Protein AF-A0A0D6LE27-F1 (afdb_monomer_lite)

Foldseek 3Di:
DLVVLVLLLVVLVVVVVVPLPDKAKEKFKPLLLVLLCVLLVQDPVLSVVLLVLLLCVVPDPLVVSLCCCCPPVVRDNVSSVSSCCLQCVCVVPVPDDQLRSLVVSCVPVSSVVDPSNVVQSVVVVVSVVSNVVSVNDRYDYGSSPRPDVVNADTMKMKMWRQPNPPDPPPPVVVVVVVVVSVVCVVPVVDDDPPVVVVVPVVVVVPDDDDDDDDDDDDDDDDIPMDMDHHDDDDDDDD

Radius of gyration: 19.6 Å; chains: 1; bounding box: 53×38×52 Å

Secondary structure (DSSP, 8-state):
-HHHHHHHHHHHHHHHHTT----EEEEEEHHHHHHHHHHTT--TTTHHHHHHHHGGGGTS-HHHHHHHHHHTT---HHHHHHHHHHHTHHHH-TT--HHHHHHHHHT-HHHHT-HHHHHHHHHHHHHHHHHHHTT---EEE-TT----TTT-SSEEEEEE-TTTTS----THHHHHHHHHHHHHHHHTTS--GGGTGGGTTTTTTT------------------EEEEE---------

Organism: NCBI:txid53326

Structure (mmCIF, N/CA/C/O backbone):
data_AF-A0A0D6LE27-F1
#
_entry.id   AF-A0A0D6LE27-F1
#
loop_
_atom_site.group_PDB
_atom_site.id
_atom_site.type_symbol
_atom_site.label_atom_id
_atom_site.label_alt_id
_atom_site.label_comp_id
_atom_site.label_asym_id
_atom_site.label_entity_id
_atom_site.label_seq_id
_atom_site.pdbx_PDB_ins_code
_atom_site.Cartn_x
_atom_site.Cartn_y
_atom_site.Cartn_z
_atom_site.occupancy
_atom_site.B_iso_or_equiv
_atom_site.auth_seq_id
_atom_site.auth_comp_id
_atom_site.auth_asym_id
_atom_site.auth_atom_id
_atom_site.pdbx_PDB_model_num
ATOM 1 N N . MET A 1 1 ? -2.818 -4.292 -14.965 1.00 84.44 1 MET A N 1
ATOM 2 C CA . MET A 1 1 ? -1.499 -4.490 -14.341 1.00 84.44 1 MET A CA 1
ATOM 3 C C . MET A 1 1 ? -0.349 -4.441 -15.343 1.00 84.44 1 MET A C 1
ATOM 5 O O . MET A 1 1 ? 0.732 -4.069 -14.921 1.00 84.44 1 MET A O 1
ATOM 9 N N . ILE A 1 2 ? -0.527 -4.777 -16.637 1.00 86.56 2 ILE A N 1
ATOM 10 C CA . ILE A 1 2 ? 0.552 -4.602 -17.638 1.00 86.56 2 ILE A CA 1
ATOM 11 C C . ILE A 1 2 ? 0.940 -3.117 -17.809 1.00 86.56 2 ILE A C 1
ATOM 13 O O . ILE A 1 2 ? 2.122 -2.825 -17.650 1.00 86.56 2 ILE A O 1
ATOM 17 N N . PRO A 1 3 ? 0.004 -2.164 -18.028 1.00 89.50 3 PRO A N 1
ATOM 18 C CA . PRO A 1 3 ? 0.371 -0.746 -18.151 1.00 89.50 3 PRO A CA 1
ATOM 19 C C . PRO A 1 3 ? 1.058 -0.194 -16.897 1.00 89.50 3 PRO A C 1
ATOM 21 O O . PRO A 1 3 ? 1.979 0.613 -16.979 1.00 89.50 3 PRO A O 1
ATOM 24 N N . GLU A 1 4 ? 0.631 -0.645 -15.717 1.00 87.88 4 GLU A N 1
ATOM 25 C CA . GLU A 1 4 ? 1.246 -0.278 -14.443 1.00 87.88 4 GLU A CA 1
ATOM 26 C C . GLU A 1 4 ? 2.678 -0.827 -14.333 1.00 87.88 4 GLU A C 1
ATOM 28 O O . GLU A 1 4 ? 3.577 -0.111 -13.895 1.00 87.88 4 GLU A O 1
ATOM 33 N N . ALA A 1 5 ? 2.915 -2.062 -14.785 1.00 91.12 5 ALA A N 1
ATOM 34 C CA . ALA A 1 5 ? 4.249 -2.654 -14.831 1.00 91.12 5 ALA A CA 1
ATOM 35 C C . ALA A 1 5 ? 5.173 -1.917 -15.816 1.00 91.12 5 ALA A C 1
ATOM 37 O O . ALA A 1 5 ? 6.339 -1.693 -15.497 1.00 91.12 5 ALA A O 1
ATOM 38 N N . GLU A 1 6 ? 4.660 -1.486 -16.972 1.00 89.75 6 GLU A N 1
ATOM 39 C CA . GLU A 1 6 ? 5.401 -0.647 -17.926 1.00 89.75 6 GLU A CA 1
ATOM 40 C C . GLU A 1 6 ? 5.755 0.718 -17.325 1.00 89.75 6 GLU A C 1
ATOM 42 O O . GLU A 1 6 ? 6.887 1.177 -17.457 1.00 89.75 6 GLU A O 1
ATOM 47 N N . CYS A 1 7 ? 4.828 1.352 -16.598 1.00 90.38 7 CYS A N 1
ATOM 48 C CA . CYS A 1 7 ? 5.111 2.608 -15.899 1.00 90.38 7 CYS A CA 1
ATOM 49 C C . CYS A 1 7 ? 6.238 2.436 -14.872 1.00 90.38 7 CYS A C 1
ATOM 51 O O . CYS A 1 7 ? 7.148 3.261 -14.815 1.00 90.38 7 CYS A O 1
ATOM 53 N N . LEU A 1 8 ? 6.204 1.356 -14.087 1.00 91.50 8 LEU A N 1
ATOM 54 C CA . LEU A 1 8 ? 7.261 1.041 -13.124 1.00 91.50 8 LEU A CA 1
ATOM 55 C C . LEU A 1 8 ? 8.592 0.747 -13.815 1.00 91.50 8 LEU A C 1
ATOM 57 O O . LEU A 1 8 ? 9.631 1.167 -13.317 1.00 91.50 8 LEU A O 1
ATOM 61 N N . LYS A 1 9 ? 8.565 0.090 -14.978 1.00 92.50 9 LYS A N 1
ATOM 62 C CA . LYS A 1 9 ? 9.758 -0.143 -15.794 1.00 92.50 9 LYS A CA 1
ATOM 63 C C . LYS A 1 9 ? 10.378 1.164 -16.284 1.00 92.50 9 LYS A C 1
ATOM 65 O O . LYS A 1 9 ? 11.588 1.326 -16.185 1.00 92.50 9 LYS A O 1
ATOM 70 N N . ILE A 1 10 ? 9.563 2.110 -16.748 1.00 91.56 10 ILE A N 1
ATOM 71 C CA . ILE A 1 10 ? 10.038 3.441 -17.153 1.00 91.56 10 ILE A CA 1
ATOM 72 C C . ILE A 1 10 ? 10.671 4.168 -15.962 1.00 91.56 10 ILE A C 1
ATOM 74 O O . ILE A 1 10 ? 11.752 4.732 -16.098 1.00 91.56 10 ILE A O 1
ATOM 78 N N . VAL A 1 11 ? 10.022 4.147 -14.792 1.00 90.12 11 VAL A N 1
ATOM 79 C CA . VAL A 1 11 ? 10.561 4.777 -13.575 1.00 90.12 11 VAL A CA 1
ATOM 80 C C . VAL A 1 11 ? 11.901 4.153 -13.184 1.00 90.12 11 VAL A C 1
ATOM 82 O O . VAL A 1 11 ? 12.856 4.886 -12.947 1.00 90.12 11 VAL A O 1
ATOM 85 N N . ASP A 1 12 ? 11.985 2.824 -13.167 1.00 90.69 12 ASP A N 1
ATOM 86 C CA . ASP A 1 12 ? 13.211 2.076 -12.873 1.00 90.69 12 ASP A CA 1
ATOM 87 C C . ASP A 1 12 ? 14.344 2.461 -13.835 1.00 90.69 12 ASP A C 1
ATOM 89 O O . ASP A 1 12 ? 15.414 2.866 -13.394 1.00 90.69 12 ASP A O 1
ATOM 93 N N . GLU A 1 13 ? 14.091 2.460 -15.146 1.00 90.25 13 GLU A N 1
ATOM 94 C CA . GLU A 1 13 ? 15.102 2.822 -16.144 1.00 90.25 13 GLU A CA 1
ATOM 95 C C . GLU A 1 13 ? 15.561 4.276 -16.049 1.00 90.25 13 GLU A C 1
ATOM 97 O O . GLU A 1 13 ? 16.749 4.557 -16.214 1.00 90.25 13 GLU A O 1
ATOM 102 N N . VAL A 1 14 ? 14.635 5.208 -15.811 1.00 89.94 14 VAL A N 1
ATOM 103 C CA . VAL A 1 14 ? 14.971 6.628 -15.683 1.00 89.94 14 VAL A CA 1
ATOM 104 C C . VAL A 1 14 ? 15.816 6.853 -14.435 1.00 89.94 14 VAL A C 1
ATOM 106 O O . VAL A 1 14 ? 16.880 7.458 -14.533 1.00 89.94 14 VAL A O 1
ATOM 109 N N . LEU A 1 15 ? 15.394 6.339 -13.278 1.00 87.19 15 LEU A N 1
ATOM 110 C CA . LEU A 1 15 ? 16.129 6.529 -12.026 1.00 87.19 15 LEU A CA 1
ATOM 111 C C . LEU A 1 15 ? 17.489 5.822 -12.047 1.00 87.19 15 LEU A C 1
ATOM 113 O O . LEU A 1 15 ? 18.466 6.398 -11.574 1.00 87.19 15 LEU A O 1
ATOM 117 N N . SER A 1 16 ? 17.593 4.642 -12.669 1.00 88.12 16 SER A N 1
ATOM 118 C CA . SER A 1 16 ? 18.882 3.969 -12.874 1.00 88.12 16 SER A CA 1
ATOM 119 C C . SER A 1 16 ? 19.840 4.772 -13.755 1.00 88.12 16 SER A C 1
ATOM 121 O O . SER A 1 16 ? 21.037 4.777 -13.488 1.00 88.12 16 SER A O 1
ATOM 123 N N . LYS A 1 17 ? 19.342 5.467 -14.787 1.00 88.75 17 LYS A N 1
ATOM 124 C CA . LYS A 1 17 ? 20.174 6.299 -15.678 1.00 88.75 17 LYS A CA 1
ATOM 125 C C . LYS A 1 17 ? 20.607 7.625 -15.060 1.00 88.75 17 LYS A C 1
ATOM 127 O O . LYS A 1 17 ? 21.563 8.217 -15.542 1.00 88.75 17 LYS A O 1
ATOM 132 N N . LEU A 1 18 ? 19.901 8.108 -14.040 1.00 84.44 18 LEU A N 1
ATOM 133 C CA . LEU A 1 18 ? 20.227 9.373 -13.378 1.00 84.44 18 LEU A CA 1
ATOM 134 C C . LEU A 1 18 ? 21.398 9.255 -12.386 1.00 84.44 18 LEU A C 1
ATOM 136 O O . LEU A 1 18 ? 21.802 10.273 -11.837 1.00 84.44 18 LEU A O 1
ATOM 140 N N . GLU A 1 19 ? 21.920 8.046 -12.137 1.00 78.06 19 GLU A N 1
ATOM 141 C CA . GLU A 1 19 ? 23.072 7.784 -11.251 1.00 78.06 19 GLU A CA 1
ATOM 142 C C . GLU A 1 19 ? 22.943 8.402 -9.839 1.00 78.06 19 GLU A C 1
ATOM 144 O O . GLU A 1 19 ? 23.925 8.670 -9.154 1.00 78.06 19 GLU A O 1
ATOM 149 N N . ILE A 1 20 ? 21.709 8.572 -9.352 1.00 78.56 20 ILE A N 1
ATOM 150 C CA . ILE A 1 20 ? 21.375 9.196 -8.054 1.00 78.56 20 ILE A CA 1
ATOM 151 C C . ILE A 1 20 ? 21.627 8.290 -6.830 1.00 78.56 20 ILE A C 1
ATOM 153 O O . ILE A 1 20 ? 21.189 8.596 -5.718 1.00 78.56 20 ILE A O 1
ATOM 157 N N . GLY A 1 21 ? 22.326 7.172 -7.028 1.00 83.06 21 GLY A N 1
ATOM 158 C CA . GLY A 1 21 ? 22.573 6.146 -6.017 1.00 83.06 21 GLY A CA 1
ATOM 159 C C . GLY A 1 21 ? 21.451 5.112 -5.905 1.00 83.06 21 GLY A C 1
ATOM 160 O O . GLY A 1 21 ? 20.713 4.853 -6.858 1.00 83.06 21 GLY A O 1
ATOM 161 N N . GLU A 1 22 ? 21.351 4.481 -4.734 1.00 87.00 22 GLU A N 1
ATOM 162 C CA . GLU A 1 22 ? 20.319 3.478 -4.476 1.00 87.00 22 GLU A CA 1
ATOM 163 C C . GLU A 1 22 ? 18.934 4.123 -4.390 1.00 87.00 22 GLU A C 1
ATOM 165 O O . GLU A 1 22 ? 18.729 5.146 -3.734 1.00 87.00 22 GLU A O 1
ATOM 170 N N . PHE A 1 23 ? 17.955 3.485 -5.024 1.00 90.19 23 PHE A N 1
ATOM 171 C CA . PHE A 1 23 ? 16.555 3.868 -4.942 1.00 90.19 23 PHE A CA 1
ATOM 172 C C . PHE A 1 23 ? 15.677 2.625 -4.842 1.00 90.19 23 PHE A C 1
ATOM 174 O O . PHE A 1 23 ? 16.066 1.518 -5.222 1.00 90.19 23 PHE A O 1
ATOM 181 N N . TYR A 1 24 ? 14.461 2.819 -4.351 1.00 92.00 24 TYR A N 1
ATOM 182 C CA . TYR A 1 24 ? 13.416 1.809 -4.411 1.00 92.00 24 TYR A CA 1
ATOM 183 C C . TYR A 1 24 ? 12.066 2.456 -4.688 1.00 92.00 24 TYR A C 1
ATOM 185 O O . TYR A 1 24 ? 11.847 3.634 -4.416 1.00 92.00 24 TYR A O 1
ATOM 193 N N . VAL A 1 25 ? 11.140 1.673 -5.227 1.00 92.12 25 VAL A N 1
ATOM 194 C CA . VAL A 1 25 ? 9.774 2.103 -5.510 1.00 92.12 25 VAL A CA 1
ATOM 195 C C . VAL A 1 25 ? 8.837 1.374 -4.559 1.00 92.12 25 VAL A C 1
ATOM 197 O O . VAL A 1 25 ? 8.609 0.170 -4.699 1.00 92.12 25 VAL A O 1
ATOM 200 N N . LYS A 1 26 ? 8.303 2.093 -3.568 1.00 93.25 26 LYS A N 1
ATOM 201 C CA . LYS A 1 26 ? 7.246 1.588 -2.690 1.00 93.25 26 LYS A CA 1
ATOM 202 C C . LYS A 1 26 ? 6.017 1.255 -3.533 1.00 93.25 26 LYS A C 1
ATOM 204 O O . LYS A 1 26 ? 5.679 2.003 -4.444 1.00 93.25 26 LYS A O 1
ATOM 209 N N . LEU A 1 27 ? 5.349 0.153 -3.220 1.00 93.62 27 LEU A N 1
ATOM 210 C CA . LEU A 1 27 ? 4.128 -0.315 -3.867 1.00 93.62 27 LEU A CA 1
ATOM 211 C C . LEU A 1 27 ? 3.059 -0.594 -2.824 1.00 93.62 27 LEU A C 1
ATOM 213 O O . LEU A 1 27 ? 3.336 -1.220 -1.805 1.00 93.62 27 LEU A O 1
ATOM 217 N N . ASN A 1 28 ? 1.824 -0.221 -3.128 1.00 94.19 28 ASN A N 1
ATOM 218 C CA . ASN A 1 28 ? 0.642 -0.614 -2.376 1.00 94.19 28 ASN A CA 1
ATOM 219 C C . ASN A 1 28 ? -0.587 -0.635 -3.296 1.00 94.19 28 ASN A C 1
ATOM 221 O O . ASN A 1 28 ? -0.504 -0.338 -4.490 1.00 94.19 28 ASN A O 1
ATOM 225 N N . HIS A 1 29 ? -1.748 -0.990 -2.755 1.00 92.81 29 HIS A N 1
ATOM 226 C CA . HIS A 1 29 ? -3.004 -0.995 -3.489 1.00 92.81 29 HIS A CA 1
ATOM 227 C C . HIS A 1 29 ? -4.127 -0.402 -2.643 1.00 92.81 29 HIS A C 1
ATOM 229 O O . HIS A 1 29 ? -4.283 -0.746 -1.471 1.00 92.81 29 HIS A O 1
ATOM 235 N N . ARG A 1 30 ? -4.980 0.431 -3.248 1.00 91.31 30 ARG A N 1
ATOM 236 C CA . ARG A 1 30 ? -6.104 1.056 -2.536 1.00 91.31 30 ARG A CA 1
ATOM 237 C C . ARG A 1 30 ? -7.015 0.045 -1.842 1.00 91.31 30 ARG A C 1
ATOM 239 O O . ARG A 1 30 ? -7.383 0.246 -0.694 1.00 91.31 30 ARG A O 1
ATOM 246 N N . TYR A 1 31 ? -7.363 -1.050 -2.514 1.00 92.06 31 TYR A N 1
ATOM 247 C CA . TYR A 1 31 ? -8.218 -2.075 -1.903 1.00 92.06 31 TYR A CA 1
ATOM 248 C C . TYR A 1 31 ? -7.581 -2.776 -0.696 1.00 92.06 31 TYR A C 1
ATOM 250 O O . TYR A 1 31 ? -8.309 -3.241 0.176 1.00 92.06 31 TYR A O 1
ATOM 258 N N . ILE A 1 32 ? -6.245 -2.834 -0.624 1.00 93.56 32 ILE A N 1
ATOM 259 C CA . ILE A 1 32 ? -5.545 -3.366 0.552 1.00 93.56 32 ILE A CA 1
ATOM 260 C C . ILE A 1 32 ? -5.744 -2.395 1.724 1.00 93.56 32 ILE A C 1
ATOM 262 O O . ILE A 1 32 ? -6.151 -2.826 2.798 1.00 93.56 32 ILE A O 1
ATOM 266 N N . LEU A 1 33 ? -5.566 -1.085 1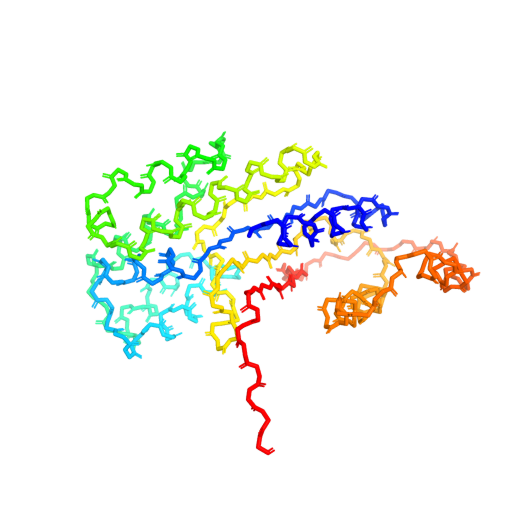.501 1.00 91.50 33 LEU A N 1
ATOM 267 C CA . LEU A 1 33 ? -5.850 -0.045 2.504 1.00 91.50 33 LEU A CA 1
ATOM 268 C C . LEU A 1 33 ? -7.314 -0.084 2.974 1.00 91.50 33 LEU A C 1
ATOM 270 O O . LEU A 1 33 ? -7.571 -0.119 4.175 1.00 91.50 33 LEU A O 1
ATOM 274 N N . GLU A 1 34 ? -8.271 -0.135 2.040 1.00 89.44 34 GLU A N 1
ATOM 275 C CA . GLU A 1 34 ? -9.708 -0.243 2.353 1.00 89.44 34 GLU A CA 1
ATOM 276 C C . GLU A 1 34 ? -10.011 -1.483 3.205 1.00 89.44 34 GLU A C 1
ATOM 278 O O . GLU A 1 34 ? -10.750 -1.392 4.185 1.00 89.44 34 GLU A O 1
ATOM 283 N N . GLY A 1 35 ? -9.412 -2.629 2.872 1.00 91.19 35 GLY A N 1
ATOM 284 C CA . GLY A 1 35 ? -9.587 -3.865 3.630 1.00 91.19 35 GLY A CA 1
ATOM 285 C C . GLY A 1 35 ? -8.985 -3.816 5.033 1.00 91.19 35 GLY A C 1
ATOM 286 O O . GLY A 1 35 ? -9.659 -4.204 5.986 1.00 91.19 35 GLY A O 1
ATOM 287 N N . MET A 1 36 ? -7.763 -3.289 5.177 1.00 91.69 36 MET A N 1
ATOM 288 C CA . MET A 1 36 ? -7.107 -3.130 6.484 1.00 91.69 36 MET A CA 1
ATOM 289 C C . MET A 1 36 ? -7.932 -2.256 7.423 1.00 91.69 36 MET A C 1
ATOM 291 O O . MET A 1 36 ? -8.100 -2.578 8.595 1.00 91.69 36 MET A O 1
ATOM 295 N N . PHE A 1 37 ? -8.492 -1.168 6.905 1.00 88.38 37 PHE A N 1
ATOM 296 C CA . PHE A 1 37 ? -9.199 -0.202 7.739 1.00 88.38 37 PHE A CA 1
ATOM 297 C C . PHE A 1 37 ? -10.594 -0.698 8.109 1.00 88.38 37 PHE A C 1
ATOM 299 O O . PHE A 1 37 ? -11.021 -0.528 9.251 1.00 88.38 37 PHE A O 1
ATOM 306 N N . ALA A 1 38 ? -11.260 -1.391 7.181 1.00 88.25 38 ALA A N 1
ATOM 307 C CA . ALA A 1 38 ? -12.513 -2.077 7.462 1.00 88.25 38 ALA A CA 1
ATOM 308 C C . ALA A 1 38 ? -12.346 -3.147 8.557 1.00 88.25 38 ALA A C 1
ATOM 310 O O . ALA A 1 38 ? -13.196 -3.250 9.440 1.00 88.25 38 ALA A O 1
ATOM 311 N 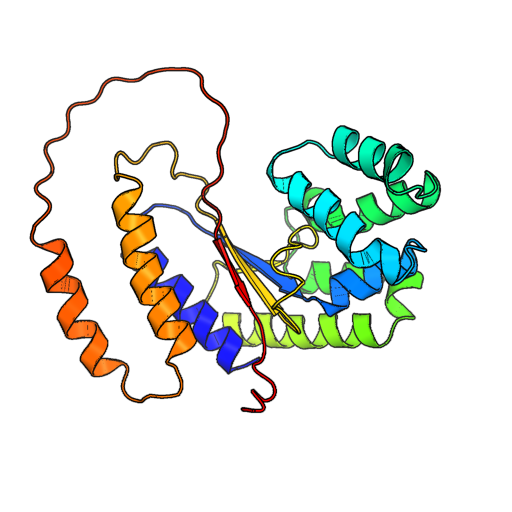N . ALA A 1 39 ? -11.241 -3.903 8.552 1.00 88.19 39 ALA A N 1
ATOM 312 C CA . ALA A 1 39 ? -10.950 -4.895 9.593 1.00 88.19 39 ALA A CA 1
ATOM 313 C C . ALA A 1 39 ? -10.689 -4.264 10.973 1.00 88.19 39 ALA A C 1
ATOM 315 O O . ALA A 1 39 ? -11.024 -4.856 11.998 1.00 88.19 39 A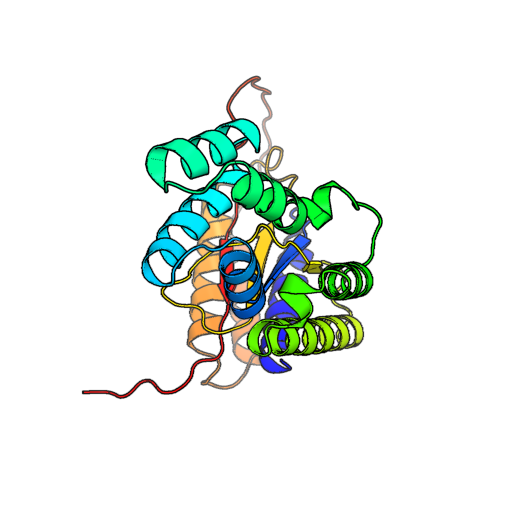LA A O 1
ATOM 316 N N . CYS A 1 40 ? -10.160 -3.040 11.006 1.00 85.81 40 CYS A N 1
ATOM 317 C CA . CYS A 1 40 ? -9.967 -2.256 12.227 1.00 85.81 40 CYS A CA 1
ATOM 318 C C . CYS A 1 40 ? -11.218 -1.466 12.654 1.00 85.81 40 CYS A C 1
ATOM 320 O O . CYS A 1 40 ? -11.140 -0.633 13.553 1.00 85.81 40 CYS A O 1
ATOM 322 N N . GLY A 1 41 ? -12.373 -1.684 12.018 1.00 80.44 41 GLY A N 1
ATOM 323 C CA . GLY A 1 41 ? -13.624 -1.018 12.384 1.00 80.44 41 GLY A CA 1
ATOM 324 C C . GLY A 1 41 ? -13.666 0.479 12.067 1.00 80.44 41 GLY A C 1
ATOM 325 O O . GLY A 1 41 ? -14.531 1.177 12.593 1.00 80.44 41 GLY A O 1
ATOM 326 N N . ALA A 1 42 ? -12.763 0.985 11.219 1.00 78.44 42 ALA A N 1
ATOM 327 C CA . ALA A 1 42 ? -12.875 2.343 10.706 1.00 78.44 42 ALA A CA 1
ATOM 328 C C . ALA A 1 42 ? -14.039 2.398 9.707 1.00 78.44 42 ALA A C 1
ATOM 330 O O . ALA A 1 42 ? -14.044 1.682 8.701 1.00 78.44 42 ALA A O 1
ATOM 331 N N . GLY A 1 43 ? -15.036 3.242 9.985 1.00 72.56 43 GLY A N 1
ATOM 332 C CA . GLY A 1 43 ? -16.151 3.457 9.063 1.00 72.56 43 GLY A CA 1
ATOM 333 C C . GLY A 1 43 ? -15.689 4.059 7.731 1.00 72.56 43 GLY A C 1
ATOM 334 O O . GLY A 1 43 ? -14.602 4.637 7.635 1.00 72.56 43 GLY A O 1
ATOM 335 N N . SER A 1 44 ? -16.540 3.992 6.701 1.00 72.75 44 SER A N 1
ATOM 336 C CA . SER A 1 44 ? -16.276 4.617 5.391 1.00 72.75 44 SER A CA 1
ATOM 337 C C . SER A 1 44 ? -15.917 6.100 5.503 1.00 72.75 44 SER A C 1
ATOM 339 O O . SER A 1 44 ? -15.072 6.597 4.761 1.00 72.75 44 SER A O 1
ATOM 341 N N . ASP A 1 45 ? -16.521 6.785 6.470 1.00 76.81 45 ASP A N 1
ATOM 342 C CA . ASP A 1 45 ? -16.387 8.229 6.667 1.00 76.81 45 ASP A CA 1
ATOM 343 C C . ASP A 1 45 ? -15.059 8.586 7.354 1.00 76.81 45 ASP A C 1
ATOM 345 O O . ASP A 1 45 ? -14.505 9.665 7.144 1.00 76.81 45 ASP A O 1
ATOM 349 N N . GLN A 1 46 ? -14.499 7.646 8.121 1.00 81.06 46 GLN A N 1
ATOM 350 C CA . GLN A 1 46 ? -13.198 7.773 8.781 1.00 81.06 46 GLN A CA 1
ATOM 351 C C . GLN A 1 46 ? -12.043 7.294 7.892 1.00 81.06 46 GLN A C 1
ATOM 353 O O . GLN A 1 46 ? -10.886 7.574 8.190 1.00 81.06 46 GLN A O 1
ATOM 358 N N . PHE A 1 47 ? -12.322 6.612 6.777 1.00 81.94 47 PHE A N 1
ATOM 359 C CA . PHE A 1 47 ? -11.292 6.052 5.900 1.00 81.94 47 PHE A CA 1
ATOM 360 C C . PHE A 1 47 ? -10.247 7.097 5.477 1.00 81.94 47 PHE A C 1
ATOM 362 O O . PHE A 1 47 ? -9.046 6.888 5.641 1.00 81.94 47 PHE A O 1
ATOM 369 N N . LYS A 1 48 ? -10.701 8.261 4.993 1.00 83.38 48 LYS A N 1
ATOM 370 C CA . LYS A 1 48 ? -9.802 9.330 4.527 1.00 83.38 48 LYS A CA 1
ATOM 371 C C . LYS A 1 48 ? -8.952 9.910 5.656 1.00 83.38 48 LYS A C 1
ATOM 373 O O . LYS A 1 48 ? -7.772 10.186 5.454 1.00 83.38 48 LYS A O 1
ATOM 378 N N . THR A 1 49 ? -9.544 10.103 6.833 1.00 87.38 49 THR A N 1
ATOM 379 C CA . THR A 1 49 ? -8.850 10.715 7.972 1.00 87.38 49 THR A CA 1
ATOM 380 C C . THR A 1 49 ? -7.833 9.756 8.576 1.00 87.38 49 THR A C 1
ATOM 382 O O . THR A 1 49 ? -6.720 10.181 8.868 1.00 87.38 49 THR A O 1
ATOM 385 N N . VAL A 1 50 ? -8.164 8.465 8.674 1.00 88.00 50 VAL A N 1
ATOM 386 C CA . VAL A 1 50 ? -7.236 7.413 9.111 1.00 88.00 50 VAL A CA 1
ATOM 387 C C . VAL A 1 50 ? -6.083 7.272 8.122 1.00 88.00 50 VAL A C 1
ATOM 389 O O . VAL A 1 50 ? -4.931 7.264 8.547 1.00 88.00 50 VAL A O 1
ATOM 392 N N . CYS A 1 51 ? -6.342 7.246 6.808 1.00 87.25 51 CYS A N 1
ATOM 393 C CA . CYS A 1 51 ? -5.250 7.180 5.834 1.00 87.25 51 CYS A CA 1
ATOM 394 C C . CYS A 1 51 ? -4.323 8.397 5.951 1.00 87.25 51 CYS A C 1
ATOM 396 O O . CYS A 1 51 ? -3.113 8.244 5.832 1.00 87.25 51 CYS A O 1
ATOM 398 N N . SER A 1 52 ? -4.880 9.591 6.191 1.00 88.25 52 SER A N 1
ATOM 399 C CA . SER A 1 52 ? -4.080 10.803 6.377 1.00 88.25 52 SER A CA 1
ATOM 400 C C . SER A 1 52 ? -3.171 10.722 7.601 1.00 88.25 52 SER A C 1
ATOM 402 O O . SER A 1 52 ? -2.104 11.327 7.573 1.00 88.25 52 SER A O 1
ATOM 404 N N . SER A 1 53 ? -3.573 10.024 8.664 1.00 90.00 53 SER A N 1
ATOM 405 C CA . SER A 1 53 ? -2.711 9.781 9.826 1.00 90.00 53 SER A CA 1
ATOM 406 C C . SER A 1 53 ? -1.643 8.731 9.509 1.00 90.00 53 SER A C 1
ATOM 408 O O . SER A 1 53 ? -0.482 8.919 9.853 1.00 90.00 53 SER A O 1
ATOM 410 N N . ILE A 1 54 ? -1.996 7.667 8.780 1.00 90.00 54 ILE A N 1
ATOM 411 C CA . ILE A 1 54 ? -1.044 6.630 8.346 1.00 90.00 54 ILE A CA 1
ATOM 412 C C . ILE A 1 54 ? 0.032 7.190 7.403 1.00 90.00 54 ILE A C 1
ATOM 414 O O . ILE A 1 54 ? 1.198 6.844 7.546 1.00 90.00 54 ILE A O 1
ATOM 418 N N . ASP A 1 55 ? -0.319 8.113 6.508 1.00 87.81 55 ASP A N 1
ATOM 419 C CA . ASP A 1 55 ? 0.621 8.806 5.613 1.00 87.81 55 ASP A CA 1
ATOM 420 C C . ASP A 1 55 ? 1.721 9.586 6.363 1.00 87.81 55 ASP A C 1
ATOM 422 O O . ASP A 1 55 ? 2.814 9.820 5.840 1.00 87.81 55 ASP A O 1
ATOM 426 N N . LYS A 1 56 ? 1.459 9.965 7.620 1.00 87.56 56 LYS A N 1
ATOM 427 C CA . LYS A 1 56 ? 2.441 10.635 8.478 1.00 87.56 56 LYS A CA 1
ATOM 428 C C . LYS A 1 56 ? 3.513 9.685 9.010 1.00 87.56 56 LYS A C 1
ATOM 430 O O . LYS A 1 56 ? 4.543 10.181 9.461 1.00 87.56 56 LYS A O 1
ATOM 435 N N . LEU A 1 57 ? 3.343 8.361 8.910 1.00 87.00 57 LEU A N 1
ATOM 436 C CA . LEU A 1 57 ? 4.351 7.382 9.346 1.00 87.00 57 LEU A CA 1
ATOM 437 C C . LEU A 1 57 ? 5.676 7.490 8.585 1.00 87.00 57 LEU A C 1
ATOM 439 O O . LEU A 1 57 ? 6.704 7.060 9.096 1.00 87.00 57 LEU A O 1
ATOM 443 N N . ASP A 1 58 ? 5.687 8.114 7.403 1.00 80.50 58 ASP A N 1
ATOM 444 C CA . ASP A 1 58 ? 6.937 8.426 6.700 1.00 80.50 58 ASP A CA 1
ATOM 445 C C . ASP A 1 58 ? 7.802 9.456 7.461 1.00 80.50 58 ASP A C 1
ATOM 447 O O . ASP A 1 58 ? 9.003 9.555 7.214 1.00 80.50 58 ASP A O 1
ATOM 451 N N . LYS A 1 59 ? 7.201 10.254 8.358 1.00 84.25 59 LYS A N 1
ATOM 452 C CA . LYS A 1 59 ? 7.849 11.377 9.063 1.00 84.25 59 LYS A CA 1
ATOM 453 C C . LYS A 1 59 ? 7.800 11.266 10.585 1.00 84.25 59 LYS A C 1
ATOM 455 O O . LYS A 1 59 ? 8.629 11.877 11.251 1.00 84.25 59 LYS A O 1
ATOM 460 N N . GLN A 1 60 ? 6.822 10.546 11.126 1.00 87.94 60 GLN A N 1
ATOM 461 C CA . GLN A 1 60 ? 6.553 10.445 12.558 1.00 87.94 60 GLN A CA 1
ATOM 462 C C . GLN A 1 60 ? 6.618 8.988 13.026 1.00 87.94 60 GLN A C 1
ATOM 464 O O . GLN A 1 60 ? 6.225 8.084 12.286 1.00 87.94 60 GLN A O 1
ATOM 469 N N . PRO A 1 61 ? 7.087 8.735 14.260 1.00 90.88 61 PRO A N 1
ATOM 470 C CA . PRO A 1 61 ? 7.088 7.396 14.828 1.00 90.88 61 PRO A CA 1
ATOM 471 C C . PRO A 1 61 ? 5.660 6.897 15.079 1.00 90.88 61 PRO A C 1
ATOM 473 O O . PRO A 1 61 ? 4.741 7.676 15.336 1.00 90.88 61 PRO A O 1
ATOM 476 N N . TRP A 1 62 ? 5.497 5.570 15.093 1.00 91.25 62 TRP A N 1
ATOM 477 C CA . TRP A 1 62 ? 4.201 4.919 15.315 1.00 91.25 62 TRP A CA 1
ATOM 478 C C . TRP A 1 62 ? 3.474 5.417 16.571 1.00 91.25 62 TRP A C 1
ATOM 480 O O . TRP A 1 62 ? 2.271 5.625 16.509 1.00 91.25 62 TRP A O 1
ATOM 490 N N . ASN A 1 63 ? 4.186 5.667 17.674 1.00 91.69 63 ASN A N 1
ATOM 491 C CA . ASN A 1 63 ? 3.570 6.107 18.931 1.00 91.69 63 ASN A CA 1
ATOM 492 C C . ASN A 1 63 ? 2.798 7.432 18.782 1.00 91.69 63 ASN A C 1
ATOM 494 O O . ASN A 1 63 ? 1.714 7.570 19.338 1.00 91.69 63 ASN A O 1
ATOM 498 N N . GLU A 1 64 ? 3.322 8.391 18.010 1.00 92.50 64 GLU A N 1
ATOM 499 C CA . GLU A 1 64 ? 2.634 9.669 17.761 1.00 92.50 64 GLU A CA 1
ATOM 500 C C . GLU A 1 64 ? 1.390 9.466 16.890 1.00 92.50 64 GLU A C 1
ATOM 502 O O . GLU A 1 64 ? 0.326 10.019 17.172 1.00 92.50 64 GLU A O 1
ATOM 507 N N . VAL A 1 65 ? 1.507 8.628 15.857 1.00 92.19 65 VAL A N 1
ATOM 508 C CA . VAL A 1 65 ? 0.394 8.310 14.954 1.00 92.19 65 VAL A CA 1
ATOM 509 C C . VAL A 1 65 ? -0.697 7.518 15.680 1.00 92.19 65 VAL A C 1
ATOM 511 O O . VAL A 1 65 ? -1.880 7.780 15.486 1.00 92.19 65 VAL A O 1
ATOM 514 N N . GLU A 1 66 ? -0.327 6.584 16.553 1.00 92.81 66 GLU A N 1
ATOM 515 C CA . GLU A 1 66 ? -1.250 5.826 17.398 1.00 92.81 66 GLU A CA 1
ATOM 516 C C . GLU A 1 66 ? -2.036 6.744 18.338 1.00 92.81 66 GLU A C 1
ATOM 518 O O . GLU A 1 66 ? -3.261 6.628 18.433 1.00 92.81 66 GLU A O 1
ATOM 523 N N . GLU A 1 67 ? -1.367 7.699 18.987 1.00 92.44 67 GLU A N 1
ATOM 524 C CA . GLU A 1 67 ? -2.049 8.689 19.818 1.00 92.44 67 GLU A CA 1
ATOM 525 C C . GLU A 1 67 ? -3.034 9.543 19.013 1.00 92.44 67 GLU A C 1
ATOM 527 O O . GLU A 1 67 ? -4.145 9.792 19.489 1.00 92.44 67 GLU A O 1
ATOM 532 N N . GLU A 1 68 ? -2.670 9.957 17.796 1.00 92.06 68 GLU A N 1
ATOM 533 C CA . GLU A 1 68 ? -3.560 10.698 16.895 1.00 92.06 68 GLU A CA 1
ATOM 534 C C . GLU A 1 68 ? -4.793 9.864 16.506 1.00 92.06 68 GLU A C 1
ATOM 536 O O . GLU A 1 68 ? -5.928 10.346 16.567 1.00 92.06 68 GLU A O 1
ATOM 541 N N . LEU A 1 69 ? -4.593 8.592 16.151 1.00 90.12 69 LEU A N 1
ATOM 542 C CA . LEU A 1 69 ? -5.668 7.672 15.767 1.00 90.12 69 LEU A CA 1
ATOM 543 C C . LEU A 1 69 ? -6.673 7.454 16.907 1.00 90.12 69 LEU A C 1
ATOM 545 O O . LEU A 1 69 ? -7.883 7.419 16.670 1.00 90.12 69 LEU A O 1
ATOM 549 N N . ILE A 1 70 ? -6.192 7.361 18.146 1.00 90.31 70 ILE A N 1
ATOM 550 C CA . ILE A 1 70 ? -7.052 7.173 19.319 1.00 90.31 70 ILE A CA 1
ATOM 551 C C . ILE A 1 70 ? -7.742 8.489 19.705 1.00 90.31 70 ILE A C 1
ATOM 553 O O . ILE A 1 70 ? -8.965 8.525 19.842 1.00 90.31 70 ILE A O 1
ATOM 557 N N . LYS A 1 71 ? -6.981 9.579 19.873 1.00 89.62 71 LYS A N 1
ATOM 558 C CA . LYS A 1 71 ? -7.495 10.848 20.421 1.00 89.62 71 LYS A CA 1
ATOM 559 C C . LYS A 1 71 ? -8.329 11.635 19.416 1.00 89.62 71 LYS A C 1
ATOM 561 O O . LYS A 1 71 ? -9.364 12.178 19.788 1.00 89.62 71 LYS A O 1
ATOM 566 N N . GLU A 1 72 ? -7.887 11.720 18.163 1.00 87.75 72 GLU A N 1
ATOM 567 C CA . GLU A 1 72 ? -8.559 12.542 17.152 1.00 87.75 72 GLU A CA 1
ATOM 568 C C . GLU A 1 72 ? -9.550 11.750 16.310 1.00 87.75 72 GLU A C 1
ATOM 570 O O . GLU A 1 72 ? -10.600 12.274 15.941 1.00 87.75 72 GLU A O 1
ATOM 575 N N . LYS A 1 73 ? -9.201 10.510 15.943 1.00 83.94 73 LYS A N 1
ATOM 576 C CA . LYS A 1 73 ? -10.038 9.707 15.036 1.00 83.94 73 LYS A CA 1
ATOM 577 C C . LYS A 1 73 ? -11.019 8.811 15.787 1.00 83.94 73 LYS A C 1
ATOM 579 O O . LYS A 1 73 ? -11.954 8.312 15.166 1.00 83.94 73 LYS A O 1
ATOM 584 N N . GLY A 1 74 ? -10.850 8.655 17.102 1.00 84.06 74 GLY A N 1
ATOM 585 C CA . GLY A 1 74 ? -11.767 7.912 17.965 1.00 84.06 74 GLY A CA 1
ATOM 586 C C . GLY A 1 74 ? -11.705 6.397 17.771 1.00 84.06 74 GLY A C 1
ATOM 587 O O . GLY A 1 74 ? -12.688 5.710 18.047 1.00 84.06 74 GLY A O 1
ATOM 588 N N . LEU A 1 75 ? -10.586 5.866 17.268 1.00 87.06 75 LEU A N 1
ATOM 589 C CA . LEU A 1 75 ? -10.384 4.421 17.177 1.00 87.06 75 LEU A CA 1
ATOM 590 C C . LEU A 1 75 ? -10.116 3.834 18.567 1.00 87.06 75 LEU A C 1
ATOM 592 O O . LEU A 1 75 ? -9.430 4.436 19.396 1.00 87.06 75 LEU A O 1
ATOM 596 N N . SER A 1 76 ? -10.651 2.638 18.827 1.00 89.81 76 SER A N 1
ATOM 597 C CA . SER A 1 76 ? -10.329 1.914 20.056 1.00 89.81 76 SER A CA 1
ATOM 598 C C . SER A 1 76 ? -8.856 1.512 20.061 1.00 89.81 76 SER A C 1
ATOM 600 O O . SER A 1 76 ? -8.262 1.264 19.009 1.00 89.81 76 SER A O 1
ATOM 602 N N . LYS A 1 77 ? -8.271 1.403 21.256 1.00 90.12 77 LYS A N 1
ATOM 603 C CA . LYS A 1 77 ? -6.873 0.990 21.416 1.00 90.12 77 LYS A CA 1
ATOM 604 C C . LYS A 1 77 ? -6.592 -0.347 20.718 1.00 90.12 77 LYS A C 1
ATOM 606 O O . LYS A 1 77 ? -5.648 -0.435 19.944 1.00 90.12 77 LYS A O 1
ATOM 611 N N . ASP A 1 78 ? -7.469 -1.331 20.906 1.00 90.25 78 ASP A N 1
ATOM 612 C CA . ASP A 1 78 ? -7.339 -2.657 20.292 1.00 90.25 78 ASP A CA 1
ATOM 613 C C . ASP A 1 78 ? -7.343 -2.588 18.756 1.00 90.25 78 ASP A C 1
ATOM 615 O O . ASP A 1 78 ? -6.573 -3.281 18.090 1.00 90.25 78 ASP A O 1
ATOM 619 N N . ASN A 1 79 ? -8.185 -1.731 18.169 1.00 90.12 79 ASN A N 1
ATOM 620 C CA . ASN A 1 79 ? -8.256 -1.570 16.718 1.00 90.12 79 ASN A CA 1
ATOM 621 C C . ASN A 1 79 ? -7.027 -0.849 16.158 1.00 90.12 79 ASN A C 1
ATOM 623 O O . ASN A 1 79 ? -6.541 -1.216 15.086 1.00 90.12 79 ASN A O 1
ATOM 627 N N . THR A 1 80 ? -6.508 0.144 16.881 1.00 90.62 80 THR A N 1
ATOM 628 C CA . THR A 1 80 ? -5.282 0.856 16.508 1.00 90.62 80 THR A CA 1
ATOM 629 C C . THR A 1 80 ? -4.062 -0.057 16.599 1.00 90.62 80 THR A C 1
ATOM 631 O O . THR A 1 80 ? -3.248 -0.078 15.678 1.00 90.62 80 THR A O 1
ATOM 634 N N . GLU A 1 81 ? -3.969 -0.888 17.638 1.00 91.00 81 GLU A N 1
ATOM 635 C CA . GLU A 1 81 ? -2.899 -1.880 17.778 1.00 91.00 81 GLU A CA 1
ATOM 636 C C . GLU A 1 81 ? -2.937 -2.904 16.632 1.00 91.00 81 GLU A C 1
ATOM 638 O O . GLU A 1 81 ? -1.911 -3.188 16.004 1.00 91.00 81 GLU A O 1
ATOM 643 N N . LYS A 1 82 ? -4.131 -3.401 16.275 1.00 91.19 82 LYS A N 1
ATOM 644 C CA . LYS A 1 82 ? -4.321 -4.250 15.086 1.00 91.19 82 LYS A CA 1
ATOM 645 C C . LYS A 1 82 ? -3.877 -3.547 13.803 1.00 91.19 82 LYS A C 1
ATOM 647 O O . LYS A 1 82 ? -3.140 -4.138 13.015 1.00 91.19 82 LYS A O 1
ATOM 652 N N . LEU A 1 83 ? -4.271 -2.287 13.614 1.00 91.25 83 LEU A N 1
ATOM 653 C CA . LEU A 1 83 ? -3.886 -1.506 12.439 1.00 91.25 83 LEU A CA 1
ATOM 654 C C . LEU A 1 83 ? -2.364 -1.370 12.339 1.00 91.25 83 LEU A C 1
ATOM 656 O O . LEU A 1 83 ? -1.796 -1.557 11.262 1.00 91.25 83 LEU A O 1
ATOM 660 N N . GLY A 1 84 ? -1.699 -1.121 13.468 1.00 91.56 84 GLY A N 1
ATOM 661 C CA . GLY A 1 84 ? -0.243 -1.057 13.555 1.00 91.56 84 GLY A CA 1
ATOM 662 C C . GLY A 1 84 ? 0.431 -2.347 13.110 1.00 91.56 84 GLY A C 1
ATOM 663 O O . GLY A 1 84 ? 1.415 -2.296 12.373 1.00 91.56 84 GLY A O 1
ATOM 664 N N . ARG A 1 85 ? -0.129 -3.509 13.465 1.00 92.44 85 ARG A N 1
ATOM 665 C CA . ARG A 1 85 ? 0.389 -4.814 13.017 1.00 92.44 85 ARG A CA 1
ATOM 666 C C . ARG A 1 85 ? 0.326 -4.985 11.499 1.00 92.44 85 ARG A C 1
ATOM 668 O O . ARG A 1 85 ? 1.242 -5.579 10.933 1.00 92.44 85 ARG A O 1
ATOM 675 N N . PHE A 1 86 ? -0.713 -4.466 10.845 1.00 92.50 86 PHE A N 1
ATOM 676 C CA . PHE A 1 86 ? -0.855 -4.545 9.387 1.00 92.50 86 PHE A CA 1
ATOM 677 C C . PHE A 1 86 ? 0.044 -3.535 8.671 1.00 92.50 86 PHE A C 1
ATOM 679 O O . PHE A 1 86 ? 0.811 -3.893 7.778 1.00 92.50 86 PHE A O 1
ATOM 686 N N . VAL A 1 87 ? -0.013 -2.273 9.094 1.00 92.19 87 VAL A N 1
ATOM 687 C CA . VAL A 1 87 ? 0.687 -1.161 8.442 1.00 92.19 87 VAL A CA 1
ATOM 688 C C . VAL A 1 87 ? 2.205 -1.290 8.585 1.00 92.19 87 VAL A C 1
ATOM 690 O O . VAL A 1 87 ? 2.945 -1.025 7.639 1.00 92.19 87 VAL A O 1
ATOM 693 N N . ARG A 1 88 ? 2.680 -1.777 9.736 1.00 93.06 88 ARG A N 1
ATOM 694 C CA . ARG A 1 88 ? 4.108 -1.983 10.021 1.00 93.06 88 ARG A CA 1
ATOM 695 C C . ARG A 1 88 ? 4.587 -3.391 9.676 1.00 93.06 88 ARG A C 1
ATOM 697 O O . ARG A 1 88 ? 5.692 -3.778 10.048 1.00 93.06 88 ARG A O 1
ATOM 704 N N . LEU A 1 89 ? 3.804 -4.175 8.931 1.00 93.38 89 LEU A N 1
ATOM 705 C CA . LEU A 1 89 ? 4.168 -5.556 8.603 1.00 93.38 89 LEU A CA 1
ATOM 706 C C . LEU A 1 89 ? 5.530 -5.647 7.895 1.00 93.38 89 LEU A C 1
ATOM 708 O O . LEU A 1 89 ? 6.309 -6.561 8.172 1.00 93.38 89 LEU A O 1
ATOM 712 N N . ARG A 1 90 ? 5.843 -4.675 7.028 1.00 90.94 90 ARG A N 1
ATOM 713 C CA . ARG A 1 90 ? 7.149 -4.567 6.366 1.00 90.94 90 ARG A CA 1
ATOM 714 C C . ARG A 1 90 ? 8.286 -4.303 7.356 1.00 90.94 90 ARG A C 1
ATOM 716 O O . ARG A 1 90 ? 9.362 -4.870 7.194 1.00 90.94 90 ARG A O 1
ATOM 723 N N . GLU A 1 91 ? 8.060 -3.441 8.341 1.00 90.19 91 GLU A N 1
ATOM 724 C CA . GLU A 1 91 ? 9.042 -3.110 9.378 1.00 90.19 91 GLU A CA 1
ATOM 725 C C . GLU A 1 91 ? 9.364 -4.342 10.231 1.00 90.19 91 GLU A C 1
ATOM 727 O O . GLU A 1 91 ? 10.530 -4.640 10.472 1.00 90.19 91 GLU A O 1
ATOM 732 N N . PHE A 1 92 ? 8.343 -5.120 10.600 1.00 89.31 92 PHE A N 1
ATOM 733 C CA . PHE A 1 92 ? 8.516 -6.361 11.358 1.00 89.31 92 PHE A CA 1
ATOM 734 C C . PHE A 1 92 ? 9.145 -7.506 10.548 1.00 89.31 92 PHE A C 1
ATOM 736 O O . PHE A 1 92 ? 9.607 -8.482 11.132 1.00 89.31 92 PHE A O 1
ATOM 743 N N . ASN A 1 93 ? 9.150 -7.423 9.213 1.00 91.69 93 ASN A N 1
ATOM 744 C CA . ASN A 1 93 ? 9.645 -8.477 8.321 1.00 91.69 93 ASN A CA 1
ATOM 745 C C . ASN A 1 93 ? 10.527 -7.878 7.206 1.00 91.69 93 ASN A C 1
ATOM 747 O O . ASN A 1 93 ? 10.156 -7.914 6.027 1.00 91.69 93 ASN A O 1
ATOM 751 N N . PRO A 1 94 ? 11.701 -7.317 7.550 1.00 88.31 94 PRO A N 1
ATOM 752 C CA . PRO A 1 94 ? 12.533 -6.584 6.597 1.00 88.31 94 PRO A CA 1
ATOM 753 C C . PRO A 1 94 ? 13.101 -7.480 5.489 1.00 88.31 94 PRO A C 1
ATOM 755 O O . PRO A 1 94 ? 13.236 -7.022 4.357 1.00 88.31 94 PRO A O 1
ATOM 758 N N . SER A 1 95 ? 13.381 -8.751 5.793 1.00 89.12 95 SER A N 1
ATOM 759 C CA . SER A 1 95 ? 14.002 -9.708 4.866 1.00 89.12 95 SER A CA 1
ATOM 760 C C . SER A 1 95 ? 13.013 -10.434 3.949 1.00 89.12 95 SER A C 1
ATOM 762 O O . SER A 1 95 ? 13.435 -11.181 3.074 1.00 89.12 95 SER A O 1
ATOM 764 N N . MET A 1 96 ? 11.707 -10.262 4.168 1.00 91.31 96 MET A N 1
ATOM 765 C CA . MET A 1 96 ? 10.667 -11.022 3.475 1.00 91.31 96 MET A CA 1
ATOM 766 C C . MET A 1 96 ? 10.390 -10.455 2.077 1.00 91.31 96 MET A C 1
ATOM 768 O O . MET A 1 96 ? 10.352 -9.232 1.877 1.00 91.31 96 MET A O 1
ATOM 772 N N . GLY A 1 97 ? 10.161 -11.337 1.104 1.00 91.88 97 GLY A N 1
ATOM 773 C CA . GLY A 1 97 ? 9.833 -10.948 -0.266 1.00 91.88 97 GLY A CA 1
ATOM 774 C C . GLY A 1 97 ? 8.496 -10.205 -0.379 1.00 91.88 97 GLY A C 1
ATOM 775 O O . GLY A 1 97 ? 7.652 -10.237 0.517 1.00 91.88 97 GLY A O 1
ATOM 776 N N . ASN A 1 98 ? 8.272 -9.531 -1.512 1.00 94.06 98 ASN A N 1
ATOM 777 C CA . ASN A 1 98 ? 7.009 -8.821 -1.760 1.00 94.06 98 ASN A CA 1
ATOM 778 C C . ASN A 1 98 ? 5.804 -9.774 -1.768 1.00 94.06 98 ASN A C 1
ATOM 780 O O . ASN A 1 98 ? 4.792 -9.474 -1.148 1.00 94.06 98 ASN A O 1
ATOM 784 N N . VAL A 1 99 ? 5.923 -10.920 -2.448 1.00 94.06 99 VAL A N 1
ATOM 785 C CA . VAL A 1 99 ? 4.839 -11.913 -2.541 1.00 94.06 99 VAL A CA 1
ATOM 786 C C . VAL A 1 99 ? 4.584 -12.576 -1.187 1.00 94.06 99 VAL A C 1
ATOM 788 O O . VAL A 1 99 ? 3.438 -12.645 -0.763 1.00 94.06 99 VAL A O 1
ATOM 791 N N . GLU A 1 100 ? 5.642 -12.950 -0.467 1.00 94.62 100 GLU A N 1
ATOM 792 C CA . GLU A 1 100 ? 5.548 -13.559 0.867 1.00 94.62 100 GLU A CA 1
ATOM 793 C C . GLU A 1 100 ? 4.835 -12.649 1.878 1.00 94.62 100 GLU A C 1
ATOM 795 O O . GLU A 1 100 ? 4.020 -13.112 2.671 1.00 94.62 100 GLU A O 1
ATOM 800 N N . LEU A 1 101 ? 5.074 -11.335 1.831 1.00 94.38 101 LEU A N 1
ATOM 801 C CA . LEU A 1 101 ? 4.341 -10.391 2.678 1.00 94.38 101 LEU A CA 1
ATOM 802 C C . LEU A 1 101 ? 2.866 -10.270 2.317 1.00 94.38 101 LEU A C 1
ATOM 804 O O . LEU A 1 101 ? 2.033 -10.086 3.204 1.00 94.38 101 LEU A O 1
ATOM 808 N N . LEU A 1 102 ? 2.544 -10.349 1.026 1.00 94.81 102 LEU A N 1
ATOM 809 C CA . LEU A 1 102 ? 1.159 -10.363 0.567 1.00 94.81 102 LEU A CA 1
ATOM 810 C C . LEU A 1 102 ? 0.446 -11.644 1.014 1.00 94.81 102 LEU A C 1
ATOM 812 O O . LEU A 1 102 ? -0.726 -11.586 1.377 1.00 94.81 102 LEU A O 1
ATOM 816 N N . ASP A 1 103 ? 1.150 -12.776 1.041 1.00 95.00 103 ASP A N 1
ATOM 817 C CA . ASP A 1 103 ? 0.645 -14.029 1.611 1.00 95.00 103 ASP A CA 1
ATOM 818 C C . ASP A 1 103 ? 0.443 -13.921 3.123 1.00 95.00 103 ASP A C 1
ATOM 820 O O . ASP A 1 103 ? -0.625 -14.258 3.624 1.00 95.00 103 ASP A O 1
ATOM 824 N N . LYS A 1 104 ? 1.401 -13.334 3.845 1.00 94.38 104 LYS A N 1
ATOM 825 C CA . LYS A 1 104 ? 1.292 -13.104 5.291 1.00 94.38 104 LYS A CA 1
ATOM 826 C C . LYS A 1 104 ? 0.110 -12.207 5.661 1.00 94.38 104 LYS A C 1
ATOM 828 O O . LYS A 1 104 ? -0.534 -12.404 6.685 1.00 94.38 104 LYS A O 1
ATOM 833 N N . LEU A 1 105 ? -0.214 -11.231 4.815 1.00 92.75 105 LEU A N 1
ATOM 834 C CA . LEU A 1 105 ? -1.415 -10.411 4.968 1.00 92.75 105 LEU A CA 1
ATOM 835 C C . LEU A 1 105 ? -2.719 -11.213 4.805 1.00 92.75 105 LEU A C 1
ATOM 837 O O . LEU A 1 105 ? -3.722 -10.883 5.433 1.00 92.75 105 LEU A O 1
ATOM 841 N N . MET A 1 106 ? -2.710 -12.266 3.989 1.00 93.25 106 MET A N 1
ATOM 842 C CA . MET A 1 106 ? -3.855 -13.157 3.786 1.00 93.25 106 MET A CA 1
ATOM 843 C C . MET A 1 106 ? -4.042 -14.171 4.924 1.00 93.25 106 MET A C 1
ATOM 845 O O . MET A 1 106 ? -5.119 -14.751 5.033 1.00 93.25 106 MET A O 1
ATOM 849 N N . GLU A 1 107 ? -3.044 -14.368 5.793 1.00 93.50 107 GLU A N 1
ATOM 850 C CA . GLU A 1 107 ? -3.169 -15.215 6.992 1.00 93.50 107 GLU A CA 1
ATOM 851 C C . GLU A 1 107 ? -4.096 -14.599 8.052 1.00 93.50 107 GLU A C 1
ATOM 853 O O . GLU A 1 107 ? -4.660 -15.309 8.884 1.00 93.50 107 GLU A O 1
ATOM 858 N N . PHE A 1 108 ? -4.294 -13.278 8.025 1.00 90.50 108 PHE A N 1
ATOM 859 C CA . PHE A 1 108 ? -5.232 -12.612 8.922 1.00 90.50 108 PHE A CA 1
ATOM 860 C C . PHE A 1 108 ? -6.669 -12.838 8.442 1.00 90.50 108 PHE A C 1
ATOM 862 O O . PHE A 1 108 ? -7.116 -12.220 7.473 1.00 90.50 108 PHE A O 1
ATOM 869 N N . GLU A 1 109 ? -7.425 -13.683 9.151 1.00 89.25 109 GLU A N 1
ATOM 870 C CA . GLU A 1 109 ? -8.811 -14.025 8.791 1.00 89.25 109 GLU A CA 1
ATOM 871 C C . GLU A 1 109 ? -9.712 -12.800 8.586 1.00 89.25 109 GLU A C 1
ATOM 873 O O . GLU A 1 109 ? -10.581 -12.795 7.718 1.00 89.25 109 GLU A O 1
ATOM 878 N N . GLU A 1 110 ? -9.511 -11.755 9.386 1.00 88.62 110 GLU A N 1
ATOM 879 C CA . GLU A 1 110 ? -10.287 -10.513 9.340 1.00 88.62 110 GLU A CA 1
ATOM 880 C C . GLU A 1 110 ? -10.123 -9.800 7.985 1.00 88.62 110 GLU A C 1
ATOM 882 O O . GLU A 1 110 ? -11.093 -9.282 7.431 1.00 88.62 110 GLU A O 1
ATOM 887 N N . LEU A 1 111 ? -8.913 -9.842 7.415 1.00 90.44 111 LEU A N 1
ATOM 888 C CA . LEU A 1 111 ? -8.598 -9.293 6.095 1.00 90.44 111 LEU A CA 1
ATOM 889 C C . LEU A 1 111 ? -9.040 -10.248 4.985 1.00 90.44 111 LEU A C 1
ATOM 891 O O . LEU A 1 111 ? -9.652 -9.830 4.001 1.00 90.44 111 LEU A O 1
ATOM 895 N N . ALA A 1 112 ? -8.805 -11.547 5.176 1.00 90.00 112 ALA A N 1
ATOM 896 C CA . ALA A 1 112 ? -9.168 -12.595 4.230 1.00 90.00 112 ALA A CA 1
ATOM 897 C C . ALA A 1 112 ? -10.686 -12.801 4.085 1.00 90.00 112 ALA A C 1
ATOM 899 O O . ALA A 1 112 ? -11.120 -13.511 3.184 1.00 90.00 112 ALA A O 1
ATOM 900 N N . ARG A 1 113 ? -11.530 -12.193 4.922 1.00 90.00 113 ARG A N 1
ATOM 901 C CA . ARG A 1 113 ? -12.989 -12.157 4.702 1.00 90.00 113 ARG A CA 1
ATOM 902 C C . ARG A 1 113 ? -13.415 -11.071 3.717 1.00 90.00 113 ARG A C 1
ATOM 904 O O . ARG A 1 113 ? -14.520 -11.132 3.187 1.00 90.00 113 ARG A O 1
ATOM 911 N N . ASN A 1 114 ? -12.566 -10.077 3.463 1.00 92.00 114 ASN A N 1
ATOM 912 C CA . ASN A 1 114 ? -12.902 -8.953 2.602 1.00 92.00 114 ASN A CA 1
ATOM 913 C C . ASN A 1 114 ? -12.548 -9.257 1.135 1.00 92.00 114 ASN A C 1
ATOM 915 O O . ASN A 1 114 ? -11.383 -9.319 0.753 1.00 92.00 114 ASN A O 1
ATOM 919 N N . GLU A 1 115 ? -13.562 -9.399 0.282 1.00 92.00 115 GLU A N 1
ATOM 920 C CA . GLU A 1 115 ? -13.369 -9.712 -1.142 1.00 92.00 115 GLU A CA 1
ATOM 921 C C . GLU A 1 115 ? -12.602 -8.622 -1.911 1.00 92.00 115 GLU A C 1
ATOM 923 O O . GLU A 1 115 ? -11.806 -8.926 -2.803 1.00 92.00 115 GLU A O 1
ATOM 928 N N . ARG A 1 116 ? -12.768 -7.339 -1.550 1.00 90.69 116 ARG A N 1
ATOM 929 C CA . ARG A 1 116 ? -11.964 -6.264 -2.157 1.00 90.69 116 ARG A CA 1
ATOM 930 C C . ARG A 1 116 ? -10.499 -6.389 -1.772 1.00 90.69 116 ARG A C 1
ATOM 932 O O . ARG A 1 116 ? -9.637 -6.207 -2.630 1.00 90.69 116 ARG A O 1
ATOM 939 N N . PHE A 1 117 ? -10.225 -6.724 -0.514 1.00 94.19 117 PHE A N 1
ATOM 940 C CA . PHE A 1 117 ? -8.866 -6.949 -0.036 1.00 94.19 117 PHE A CA 1
ATOM 941 C C . PHE A 1 117 ? -8.176 -8.063 -0.830 1.00 94.19 117 PHE A C 1
ATOM 943 O O . PHE A 1 117 ? -7.102 -7.827 -1.385 1.00 94.19 117 PHE A O 1
ATOM 950 N N . LYS A 1 118 ? -8.833 -9.223 -0.982 1.00 95.19 118 LYS A N 1
ATOM 951 C CA . LYS A 1 118 ? -8.327 -10.346 -1.795 1.00 95.19 118 LYS A CA 1
ATOM 952 C C . LYS A 1 118 ? -7.984 -9.916 -3.210 1.00 95.19 118 LYS A C 1
ATOM 954 O O . LYS A 1 118 ? -6.872 -10.146 -3.674 1.00 95.19 118 LYS A O 1
ATOM 959 N N . LYS A 1 119 ? -8.911 -9.211 -3.861 1.00 94.81 119 LYS A N 1
ATOM 960 C CA . LYS A 1 119 ? -8.697 -8.684 -5.208 1.00 94.81 119 LYS A CA 1
ATOM 961 C C . LYS A 1 119 ? -7.481 -7.756 -5.268 1.00 94.81 119 LYS A C 1
ATOM 963 O O . LYS A 1 119 ? -6.694 -7.843 -6.203 1.00 94.81 119 LYS A O 1
ATOM 968 N N . GLY A 1 120 ? -7.303 -6.882 -4.275 1.00 94.56 120 GLY A N 1
ATOM 969 C CA . GLY A 1 120 ? -6.129 -6.010 -4.183 1.00 94.56 120 GLY A CA 1
ATOM 970 C C . GLY A 1 120 ? -4.816 -6.787 -4.062 1.00 94.56 120 GLY A C 1
ATOM 971 O O . GLY A 1 120 ? -3.847 -6.452 -4.742 1.00 94.56 120 GLY A O 1
ATOM 972 N N . ILE A 1 121 ? -4.796 -7.842 -3.243 1.00 95.81 121 ILE A N 1
ATOM 973 C CA . ILE A 1 121 ? -3.645 -8.743 -3.095 1.00 95.81 121 ILE A CA 1
ATOM 974 C C . ILE A 1 121 ? -3.336 -9.461 -4.415 1.00 95.81 121 ILE A C 1
ATOM 976 O O . ILE A 1 121 ? -2.186 -9.464 -4.855 1.00 95.81 121 ILE A O 1
ATOM 980 N N . GLU A 1 122 ? -4.344 -10.038 -5.069 1.00 95.75 122 GLU A N 1
ATOM 981 C CA . GLU A 1 122 ? -4.194 -10.737 -6.351 1.00 95.75 122 GLU A CA 1
ATOM 982 C C . GLU A 1 122 ? -3.661 -9.809 -7.447 1.00 95.75 122 GLU A C 1
ATOM 984 O O . GLU A 1 122 ? -2.684 -10.139 -8.123 1.00 95.75 122 GLU A O 1
ATOM 989 N N . GLU A 1 123 ? -4.244 -8.616 -7.591 1.00 94.94 123 GLU A N 1
ATOM 990 C CA . GLU A 1 123 ? -3.791 -7.627 -8.571 1.00 94.94 123 GLU A CA 1
ATOM 991 C C . GLU A 1 123 ? -2.342 -7.196 -8.314 1.00 94.94 123 GLU A C 1
ATOM 993 O O . GLU A 1 123 ? -1.558 -7.069 -9.261 1.00 94.94 123 GLU A O 1
ATOM 998 N N . LEU A 1 124 ? -1.952 -7.021 -7.047 1.00 94.88 124 LEU A N 1
ATOM 999 C CA . LEU A 1 124 ? -0.586 -6.635 -6.709 1.00 94.88 124 LEU A CA 1
ATOM 1000 C C . LEU A 1 124 ? 0.414 -7.776 -6.932 1.00 94.88 124 LEU A C 1
ATOM 1002 O O . LEU A 1 124 ? 1.506 -7.523 -7.436 1.00 94.88 124 LEU A O 1
ATOM 1006 N N . LYS A 1 125 ? 0.044 -9.033 -6.658 1.00 95.88 125 LYS A N 1
ATOM 1007 C CA . LYS A 1 125 ? 0.869 -10.203 -7.013 1.00 95.88 125 LYS A CA 1
ATOM 1008 C C . LYS A 1 125 ? 1.105 -10.287 -8.518 1.00 95.88 125 LYS A C 1
ATOM 1010 O O . LYS A 1 125 ? 2.238 -10.496 -8.950 1.00 95.88 125 LYS A O 1
ATOM 1015 N N . VAL A 1 126 ? 0.059 -10.068 -9.318 1.00 95.75 126 VAL A N 1
ATOM 1016 C CA . VAL A 1 126 ? 0.170 -10.020 -10.783 1.00 95.75 126 VAL A CA 1
ATOM 1017 C C . VAL A 1 126 ? 1.115 -8.897 -11.220 1.00 95.75 126 VAL A C 1
ATOM 1019 O O . VAL A 1 126 ? 1.969 -9.121 -12.076 1.00 95.75 126 VAL A O 1
ATOM 1022 N N . LEU A 1 127 ? 1.015 -7.711 -10.610 1.00 94.38 127 LEU A N 1
ATOM 1023 C CA . LEU A 1 127 ? 1.920 -6.592 -10.889 1.00 94.38 127 LEU A CA 1
ATOM 1024 C C . LEU A 1 127 ? 3.380 -6.933 -10.563 1.00 94.38 127 LEU A C 1
ATOM 1026 O O . LEU A 1 127 ? 4.250 -6.742 -11.408 1.00 94.38 127 LEU A O 1
ATOM 1030 N N . VAL A 1 128 ? 3.646 -7.481 -9.374 1.00 94.94 128 VAL A N 1
ATOM 1031 C CA . VAL A 1 128 ? 4.996 -7.888 -8.944 1.00 94.94 128 VAL A CA 1
ATOM 1032 C C . VAL A 1 128 ? 5.589 -8.929 -9.900 1.00 94.94 128 VAL A C 1
ATOM 1034 O O . VAL A 1 128 ? 6.769 -8.841 -10.250 1.00 94.94 128 VAL A O 1
ATOM 1037 N N . ASN A 1 129 ? 4.776 -9.879 -10.370 1.00 95.12 129 ASN A N 1
ATOM 1038 C CA . ASN A 1 129 ? 5.206 -10.872 -11.350 1.00 95.12 129 ASN A CA 1
ATOM 1039 C C . ASN A 1 129 ? 5.581 -10.225 -12.694 1.00 95.12 129 ASN A C 1
ATOM 1041 O O . ASN A 1 129 ? 6.654 -10.497 -13.228 1.00 95.12 129 ASN A O 1
ATOM 1045 N N . TYR A 1 130 ? 4.759 -9.308 -13.216 1.00 95.38 130 TYR A N 1
ATOM 1046 C CA . TYR A 1 130 ? 5.099 -8.574 -14.441 1.00 95.38 130 TYR A CA 1
ATOM 1047 C C . TYR A 1 130 ? 6.360 -7.721 -14.288 1.00 95.38 130 TYR A C 1
ATOM 1049 O O . TYR A 1 130 ? 7.205 -7.730 -15.178 1.00 95.38 130 TYR A O 1
ATOM 1057 N N . CYS A 1 131 ? 6.539 -7.045 -13.152 1.00 94.19 131 CYS A N 1
ATOM 1058 C CA . CYS A 1 131 ? 7.769 -6.309 -12.860 1.00 94.19 131 CYS A CA 1
ATOM 1059 C C . CYS A 1 131 ? 8.996 -7.227 -12.871 1.00 94.19 131 CYS A C 1
ATOM 1061 O O . CYS A 1 131 ? 10.018 -6.869 -13.452 1.00 94.19 131 CYS A O 1
ATOM 1063 N N . THR A 1 132 ? 8.875 -8.433 -12.309 1.00 93.50 132 THR A N 1
ATOM 1064 C CA . THR A 1 132 ? 9.948 -9.436 -12.328 1.00 93.50 132 THR A CA 1
ATOM 1065 C C . THR A 1 132 ? 10.283 -9.863 -13.760 1.00 93.50 132 THR A C 1
ATOM 1067 O O . THR A 1 132 ? 11.458 -9.900 -14.123 1.00 93.50 132 THR A O 1
ATOM 1070 N N . LEU A 1 133 ? 9.273 -10.107 -14.605 1.00 94.00 133 LEU A N 1
ATOM 1071 C CA . LEU A 1 133 ? 9.462 -10.438 -16.025 1.00 94.00 133 LEU A CA 1
ATOM 1072 C C . LEU A 1 133 ? 10.093 -9.288 -16.828 1.00 94.00 133 LEU A C 1
ATOM 1074 O O . LEU A 1 133 ? 10.912 -9.535 -17.708 1.00 94.00 133 LEU A O 1
ATOM 1078 N N . PHE A 1 134 ? 9.766 -8.035 -16.503 1.00 91.81 134 PHE A N 1
ATOM 1079 C CA . PHE A 1 134 ? 10.394 -6.844 -17.090 1.00 91.81 134 PHE A CA 1
ATOM 1080 C C . PHE A 1 134 ? 11.773 -6.510 -16.498 1.00 91.81 134 PHE A C 1
ATOM 1082 O O . PHE A 1 134 ? 12.400 -5.526 -16.900 1.00 91.81 134 PHE A O 1
ATOM 1089 N N . GLY A 1 135 ? 12.266 -7.320 -15.556 1.00 92.50 135 GLY A N 1
ATOM 1090 C CA . GLY A 1 135 ? 13.569 -7.137 -14.921 1.00 92.50 135 GLY A CA 1
ATOM 1091 C C . GLY A 1 135 ? 13.631 -5.977 -13.924 1.00 92.50 135 GLY A C 1
ATOM 1092 O O . GLY A 1 135 ? 14.731 -5.576 -13.552 1.00 92.50 135 GLY A O 1
ATOM 1093 N N . VAL A 1 136 ? 12.485 -5.449 -13.483 1.00 92.25 136 VAL A N 1
ATOM 1094 C CA . VAL A 1 136 ? 12.388 -4.386 -12.473 1.00 92.25 136 VAL A CA 1
ATOM 1095 C C . VAL A 1 136 ? 12.611 -4.990 -11.089 1.00 92.25 136 VAL A C 1
ATOM 1097 O O . VAL A 1 136 ? 11.802 -5.792 -10.618 1.00 92.25 136 VAL A O 1
ATOM 1100 N N . ARG A 1 137 ? 13.697 -4.597 -10.417 1.00 86.00 137 ARG A N 1
ATOM 1101 C CA . ARG A 1 137 ? 14.071 -5.122 -9.085 1.00 86.00 137 ARG A CA 1
ATOM 1102 C C . ARG A 1 137 ? 13.918 -4.108 -7.957 1.00 86.00 137 ARG A C 1
ATOM 1104 O O . ARG A 1 137 ? 13.943 -4.494 -6.795 1.00 86.00 137 ARG A O 1
ATOM 1111 N N . SER A 1 138 ? 13.734 -2.833 -8.288 1.00 90.06 138 SER A N 1
ATOM 1112 C CA . SER A 1 138 ? 13.628 -1.729 -7.326 1.00 90.06 138 SER A CA 1
ATOM 1113 C C . SER A 1 138 ? 12.303 -1.703 -6.553 1.00 90.06 138 SER A C 1
ATOM 1115 O O . SER A 1 138 ? 12.141 -0.906 -5.633 1.00 90.06 138 SER A O 1
ATOM 1117 N N . ILE A 1 139 ? 11.338 -2.562 -6.895 1.00 94.00 139 ILE A N 1
ATOM 1118 C CA . ILE A 1 139 ? 9.999 -2.532 -6.304 1.00 94.00 139 ILE A CA 1
ATOM 1119 C C . ILE A 1 139 ? 9.932 -3.154 -4.903 1.00 94.00 139 ILE A C 1
ATOM 1121 O O . ILE A 1 139 ? 10.409 -4.264 -4.657 1.00 94.00 139 ILE A O 1
ATOM 1125 N N . ARG A 1 140 ? 9.232 -2.484 -3.985 1.00 93.88 140 ARG A N 1
ATOM 1126 C CA . ARG A 1 140 ? 9.048 -2.925 -2.599 1.00 93.88 140 ARG A CA 1
ATOM 1127 C C . ARG A 1 140 ? 7.610 -2.719 -2.148 1.00 93.88 140 ARG A C 1
ATOM 1129 O O . ARG A 1 140 ? 7.144 -1.594 -2.060 1.00 93.88 140 ARG A O 1
ATOM 1136 N N . PHE A 1 141 ? 6.915 -3.796 -1.797 1.00 95.25 141 PHE A N 1
ATOM 1137 C CA . PHE A 1 141 ? 5.590 -3.687 -1.190 1.00 95.25 141 PHE A CA 1
ATOM 1138 C C . PHE A 1 141 ? 5.689 -3.049 0.204 1.00 95.25 141 PHE A C 1
ATOM 1140 O O . PHE A 1 141 ? 6.481 -3.511 1.034 1.00 95.25 141 PHE A O 1
ATOM 1147 N N . ASP A 1 142 ? 4.900 -2.008 0.448 1.00 93.88 142 ASP A N 1
ATOM 1148 C CA . ASP A 1 142 ? 4.847 -1.267 1.704 1.00 93.88 142 ASP A CA 1
ATOM 1149 C C . ASP A 1 142 ? 3.382 -0.949 2.074 1.00 93.88 142 ASP A C 1
ATOM 1151 O O . ASP A 1 142 ? 2.762 -0.091 1.439 1.00 93.88 142 ASP A O 1
ATOM 1155 N N . PRO A 1 143 ? 2.810 -1.623 3.093 1.00 92.50 143 PRO A N 1
ATOM 1156 C CA . PRO A 1 143 ? 1.436 -1.385 3.536 1.00 92.50 143 PRO A CA 1
ATOM 1157 C C . PRO A 1 143 ? 1.185 0.029 4.076 1.00 92.50 143 PRO A C 1
ATOM 1159 O O . PRO A 1 143 ? 0.033 0.464 4.103 1.00 92.50 143 PRO A O 1
ATOM 1162 N N . SER A 1 144 ? 2.235 0.743 4.500 1.00 91.31 144 SER A N 1
ATOM 1163 C CA . SER A 1 144 ? 2.136 2.106 5.041 1.00 91.31 144 SER A CA 1
ATOM 1164 C C . SER A 1 144 ? 1.933 3.184 3.983 1.00 91.31 144 SER A C 1
ATOM 1166 O O . SER A 1 144 ? 1.490 4.285 4.304 1.00 91.31 144 SER A O 1
ATOM 1168 N N . LEU A 1 145 ? 2.175 2.865 2.710 1.00 91.19 145 LEU A N 1
ATOM 1169 C CA . LEU A 1 145 ? 2.006 3.808 1.614 1.00 91.19 145 LEU A CA 1
ATOM 1170 C C . LEU A 1 145 ? 0.517 4.125 1.392 1.00 91.19 145 LEU A C 1
ATOM 1172 O O . LEU A 1 145 ? -0.201 3.347 0.759 1.00 91.19 145 LEU A O 1
ATOM 1176 N N . ALA A 1 146 ? 0.068 5.284 1.874 1.00 87.94 146 ALA A N 1
ATOM 1177 C CA . ALA A 1 146 ? -1.330 5.724 1.847 1.00 87.94 146 ALA A CA 1
ATOM 1178 C C . ALA A 1 146 ? -1.516 7.095 1.157 1.00 87.94 146 ALA A C 1
ATOM 1180 O O . ALA A 1 146 ? -2.181 7.991 1.674 1.00 87.94 146 ALA A O 1
ATOM 1181 N N . ARG A 1 147 ? -0.949 7.257 -0.047 1.00 82.06 147 ARG A N 1
ATOM 1182 C CA . ARG A 1 147 ? -0.951 8.520 -0.814 1.00 82.06 147 ARG A CA 1
ATOM 1183 C C . ARG A 1 147 ? -2.136 8.634 -1.786 1.00 82.06 147 ARG A C 1
ATOM 1185 O O . ARG A 1 147 ? -2.592 7.643 -2.345 1.00 82.06 147 ARG A O 1
ATOM 1192 N N . GLY A 1 148 ? -2.576 9.866 -2.075 1.00 68.44 148 GLY A N 1
ATOM 1193 C CA . GLY A 1 148 ? -3.392 10.206 -3.259 1.00 68.44 148 GLY A CA 1
ATOM 1194 C C . GLY A 1 148 ? -4.790 9.574 -3.341 1.00 68.44 148 GLY A C 1
ATOM 1195 O O . GLY A 1 148 ? -5.268 9.242 -4.425 1.00 68.44 148 GLY A O 1
ATOM 1196 N N . LEU A 1 149 ? -5.468 9.432 -2.204 1.00 68.12 149 LEU A N 1
ATOM 1197 C CA . LEU A 1 149 ? -6.728 8.686 -2.059 1.00 68.12 149 LEU A CA 1
ATOM 1198 C C . LEU A 1 149 ? -7.930 9.318 -2.766 1.00 68.12 149 LEU A C 1
ATOM 1200 O O . LEU A 1 149 ? -8.935 8.647 -2.981 1.00 68.12 149 LEU A O 1
ATOM 1204 N N . ASP A 1 150 ? -7.857 10.595 -3.124 1.00 68.00 150 ASP A N 1
ATOM 1205 C CA . ASP A 1 150 ? -8.906 11.234 -3.921 1.00 68.00 150 ASP A CA 1
ATOM 1206 C C . ASP A 1 150 ? -8.755 10.937 -5.423 1.00 68.00 150 ASP A C 1
ATOM 1208 O O . ASP A 1 150 ? -9.705 11.114 -6.180 1.00 68.00 150 ASP A O 1
ATOM 1212 N N . TYR A 1 151 ? -7.588 10.443 -5.856 1.00 70.38 151 TYR A N 1
ATOM 1213 C CA . TYR A 1 151 ? -7.245 10.275 -7.273 1.00 70.38 151 TYR A CA 1
ATOM 1214 C C . TYR A 1 151 ? -7.000 8.817 -7.674 1.00 70.38 151 TYR A C 1
ATOM 1216 O O . TYR A 1 151 ? -7.293 8.433 -8.806 1.00 70.38 151 TYR A O 1
ATOM 1224 N N . TYR A 1 152 ? -6.468 7.989 -6.773 1.00 77.69 152 TYR A N 1
ATOM 1225 C CA . TYR A 1 152 ? -6.086 6.615 -7.096 1.00 77.69 152 TYR A CA 1
ATOM 1226 C C . TYR A 1 152 ? -7.202 5.625 -6.798 1.00 77.69 152 TYR A C 1
ATOM 1228 O O . TYR A 1 152 ? -7.759 5.610 -5.708 1.00 77.69 152 TYR A O 1
ATOM 1236 N N . THR A 1 153 ? -7.505 4.756 -7.759 1.00 82.31 153 THR A N 1
ATOM 1237 C CA . THR A 1 153 ? -8.531 3.702 -7.653 1.00 82.31 153 THR A CA 1
ATOM 1238 C C . THR A 1 153 ? -7.944 2.288 -7.584 1.00 82.31 153 THR A C 1
ATOM 1240 O O . THR A 1 153 ? -8.692 1.334 -7.391 1.00 82.31 153 THR A O 1
ATOM 1243 N N . GLY A 1 154 ? -6.621 2.143 -7.730 1.00 87.50 154 GLY A N 1
ATOM 1244 C CA . GLY A 1 154 ? -5.932 0.853 -7.854 1.00 87.50 154 GLY A CA 1
ATOM 1245 C C . GLY A 1 154 ? -4.548 0.850 -7.204 1.00 87.50 154 GLY A C 1
ATOM 1246 O O . GLY A 1 154 ? -4.407 1.278 -6.056 1.00 87.50 154 GLY A O 1
ATOM 1247 N N . ALA A 1 155 ? -3.533 0.368 -7.930 1.00 90.12 155 ALA A N 1
ATOM 1248 C CA . ALA A 1 155 ? -2.147 0.363 -7.466 1.00 90.12 155 ALA A CA 1
ATOM 1249 C C . ALA A 1 155 ? -1.613 1.786 -7.239 1.00 90.12 155 ALA A C 1
ATOM 1251 O O . ALA A 1 155 ? -1.893 2.702 -8.019 1.00 90.12 155 ALA A O 1
ATOM 1252 N N . ILE A 1 156 ? -0.835 1.928 -6.172 1.00 90.94 156 ILE A N 1
ATOM 1253 C CA . ILE A 1 156 ? -0.178 3.153 -5.721 1.00 90.94 156 ILE A CA 1
ATOM 1254 C C . ILE A 1 156 ? 1.312 2.836 -5.638 1.00 90.94 156 ILE A C 1
ATOM 1256 O O . ILE A 1 156 ? 1.690 1.800 -5.090 1.00 90.94 156 ILE A O 1
ATOM 1260 N N . TYR A 1 157 ? 2.152 3.704 -6.182 1.00 90.62 157 TYR A N 1
ATOM 1261 C CA . TYR A 1 157 ? 3.597 3.562 -6.125 1.00 90.62 157 TYR A CA 1
ATOM 1262 C C . TYR A 1 157 ? 4.284 4.883 -5.834 1.00 90.62 157 TYR A C 1
ATOM 1264 O O . TYR A 1 157 ? 3.805 5.944 -6.218 1.00 90.62 157 TYR A O 1
ATOM 1272 N N . GLU A 1 158 ? 5.422 4.820 -5.159 1.00 89.00 158 GLU A N 1
ATOM 1273 C CA . GLU A 1 158 ? 6.188 5.996 -4.766 1.00 89.00 158 GLU A CA 1
ATOM 1274 C C . GLU A 1 158 ? 7.682 5.699 -4.827 1.00 89.00 158 GLU A C 1
ATOM 1276 O O . GLU A 1 158 ? 8.159 4.757 -4.197 1.00 89.00 158 GLU A O 1
ATOM 1281 N N . ALA A 1 159 ? 8.420 6.483 -5.612 1.00 89.75 159 ALA A N 1
ATOM 1282 C CA . ALA A 1 159 ? 9.869 6.352 -5.696 1.00 89.75 159 ALA A CA 1
ATOM 1283 C C . ALA A 1 159 ? 10.524 7.053 -4.503 1.00 89.75 159 ALA A C 1
ATOM 1285 O O . ALA A 1 159 ? 10.216 8.210 -4.211 1.00 89.75 159 ALA A O 1
ATOM 1286 N N . VAL A 1 160 ? 11.440 6.349 -3.845 1.00 87.75 160 VAL A N 1
ATOM 1287 C CA . VAL A 1 160 ? 12.192 6.823 -2.686 1.00 87.75 160 VAL A CA 1
ATOM 1288 C C . VAL A 1 160 ? 13.677 6.661 -2.967 1.00 87.75 160 VAL A C 1
ATOM 1290 O O . VAL A 1 160 ? 14.135 5.594 -3.379 1.00 87.75 160 VAL A O 1
ATOM 1293 N N . VAL A 1 161 ? 14.428 7.728 -2.708 1.00 87.00 161 VAL A N 1
ATOM 1294 C CA . VAL A 1 161 ? 15.885 7.779 -2.865 1.00 87.00 161 VAL A CA 1
ATOM 1295 C C . VAL A 1 161 ? 16.492 8.050 -1.487 1.00 87.00 161 VAL A C 1
ATOM 1297 O O . VAL A 1 161 ? 16.539 9.204 -1.056 1.00 87.00 161 VAL A O 1
ATOM 1300 N N . PRO A 1 162 ? 16.920 7.011 -0.746 1.00 77.62 162 PRO A N 1
ATOM 1301 C CA . PRO A 1 162 ? 17.409 7.172 0.622 1.00 77.62 162 PRO A CA 1
ATOM 1302 C C . PRO A 1 162 ? 18.657 8.039 0.730 1.00 77.62 162 PRO A C 1
ATOM 1304 O O . PRO A 1 162 ? 18.839 8.686 1.751 1.00 77.62 162 PRO A O 1
ATOM 1307 N N . SER A 1 163 ? 19.513 8.052 -0.295 1.00 60.53 163 SER A N 1
ATOM 1308 C CA . SER A 1 163 ? 20.840 8.679 -0.278 1.00 60.53 163 SER A CA 1
ATOM 1309 C C . SER A 1 163 ? 20.888 10.115 -0.808 1.00 60.53 163 SER A C 1
ATOM 1311 O O . SER A 1 163 ? 21.975 10.684 -0.898 1.00 60.53 163 SER A O 1
ATOM 1313 N N . MET A 1 164 ? 19.748 10.754 -1.097 1.00 44.56 164 MET A N 1
ATOM 1314 C CA . MET A 1 164 ? 19.707 12.135 -1.618 1.00 44.56 164 MET A CA 1
ATOM 1315 C C . MET A 1 164 ? 20.175 13.210 -0.602 1.00 44.56 164 MET A C 1
ATOM 1317 O O . MET A 1 164 ? 20.102 14.401 -0.872 1.00 44.56 164 MET A O 1
ATOM 1321 N N . TRP A 1 165 ? 20.714 12.798 0.548 1.00 39.59 165 TRP A N 1
ATOM 1322 C CA . TRP A 1 165 ? 21.335 13.660 1.560 1.00 39.59 165 TRP A CA 1
ATOM 1323 C C . TRP A 1 165 ? 22.728 14.169 1.176 1.00 39.59 165 TRP A C 1
ATOM 1325 O O . TRP A 1 165 ? 23.136 15.212 1.672 1.00 39.59 165 TRP A O 1
ATOM 1335 N N . ASN A 1 166 ? 23.450 13.450 0.305 1.00 35.41 166 ASN A N 1
ATOM 1336 C CA . ASN A 1 166 ? 24.855 13.746 -0.022 1.00 35.41 166 ASN A CA 1
ATOM 1337 C C . ASN A 1 166 ? 25.082 14.247 -1.456 1.00 35.41 166 ASN A C 1
ATOM 1339 O O . ASN A 1 166 ? 26.214 14.551 -1.824 1.00 35.41 166 ASN A O 1
ATOM 1343 N N . CYS A 1 167 ? 24.033 14.343 -2.275 1.00 37.44 167 CYS A N 1
ATOM 1344 C CA . CYS A 1 167 ? 24.155 14.889 -3.621 1.00 37.44 167 CYS A CA 1
ATOM 1345 C C . CYS A 1 167 ? 23.802 16.374 -3.607 1.00 37.44 167 CYS A C 1
ATOM 1347 O O . CYS A 1 167 ? 22.642 16.746 -3.450 1.00 37.44 167 CYS A O 1
ATOM 1349 N N . SER A 1 168 ? 24.794 17.219 -3.872 1.00 37.28 168 SER A N 1
ATOM 1350 C CA . SER A 1 168 ? 24.668 18.643 -4.211 1.00 37.28 168 SER A CA 1
ATOM 1351 C C . SER A 1 168 ? 24.001 18.873 -5.581 1.00 37.28 168 SER A C 1
ATOM 1353 O O . SER A 1 168 ? 24.321 19.817 -6.300 1.00 37.28 168 SER A O 1
ATOM 1355 N N . LEU A 1 169 ? 23.050 18.017 -5.965 1.00 42.59 169 LEU A N 1
ATOM 1356 C CA . LEU A 1 169 ? 22.148 18.278 -7.078 1.00 42.59 169 LEU A CA 1
ATOM 1357 C C . LEU A 1 169 ? 21.061 19.231 -6.572 1.00 42.59 169 LEU A C 1
ATOM 1359 O O . LEU A 1 169 ? 20.347 18.891 -5.625 1.00 42.59 169 LEU A O 1
ATOM 1363 N N . PRO A 1 170 ? 20.899 20.422 -7.172 1.00 45.41 170 PRO A N 1
ATOM 1364 C CA . PRO A 1 170 ? 19.843 21.318 -6.756 1.00 45.41 170 PRO A CA 1
ATOM 1365 C C . PRO A 1 170 ? 18.505 20.618 -7.007 1.00 45.41 170 PRO A C 1
ATOM 1367 O O . PRO A 1 170 ? 18.251 20.108 -8.099 1.00 45.41 170 PRO A O 1
ATOM 1370 N N . PHE A 1 171 ? 17.648 20.643 -5.987 1.00 43.41 171 PHE A N 1
ATOM 1371 C CA . PHE A 1 171 ? 16.228 20.253 -5.938 1.00 43.41 171 PHE A CA 1
ATOM 1372 C C . PHE A 1 171 ? 15.442 20.475 -7.260 1.00 43.41 171 PHE A C 1
ATOM 1374 O O . PHE A 1 171 ? 14.491 19.763 -7.579 1.00 43.41 171 PHE A O 1
ATOM 1381 N N . PHE A 1 172 ? 15.894 21.433 -8.073 1.00 33.72 172 PHE A N 1
ATOM 1382 C CA . PHE A 1 172 ? 15.433 21.757 -9.419 1.00 33.72 172 PHE A CA 1
ATOM 1383 C C . PHE A 1 172 ? 15.490 20.614 -10.449 1.00 33.72 172 PHE A C 1
ATOM 1385 O O . PHE A 1 172 ? 14.527 20.454 -11.200 1.00 33.72 172 PHE A O 1
ATOM 1392 N N . LEU A 1 173 ? 16.558 19.805 -10.510 1.00 43.19 173 LEU A N 1
ATOM 1393 C CA . LEU A 1 173 ? 16.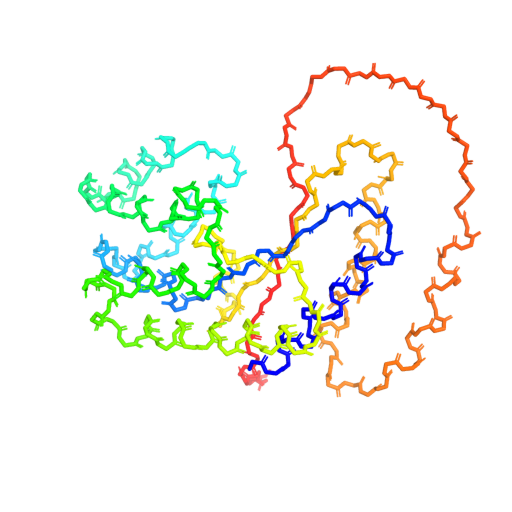671 18.761 -11.546 1.00 43.19 173 LEU A CA 1
ATOM 1394 C C . LEU A 1 173 ? 15.661 17.627 -11.322 1.00 43.19 173 LEU A C 1
ATOM 1396 O O . LEU A 1 173 ? 15.070 17.124 -12.278 1.00 43.19 173 LEU A O 1
ATOM 1400 N N . PHE A 1 174 ? 15.394 17.283 -10.059 1.00 42.25 174 PHE A N 1
ATOM 1401 C CA . PHE A 1 174 ? 14.395 16.277 -9.699 1.00 42.25 174 PHE A CA 1
ATOM 1402 C C . PHE A 1 174 ? 12.981 16.751 -10.066 1.00 42.25 174 PHE A C 1
ATOM 1404 O O . PHE A 1 174 ? 12.203 16.010 -10.665 1.00 42.25 174 PHE A O 1
ATOM 1411 N N . GLN A 1 175 ? 12.671 18.026 -9.814 1.00 39.00 175 GLN A N 1
ATOM 1412 C CA . GLN A 1 175 ? 11.373 18.614 -10.146 1.00 39.00 175 GLN A CA 1
ATOM 1413 C C . GLN A 1 175 ? 11.168 18.790 -11.665 1.00 39.00 175 GLN A C 1
ATOM 1415 O O . GLN A 1 175 ? 10.047 18.628 -12.153 1.00 39.00 175 GLN A O 1
ATOM 1420 N N . PHE A 1 176 ? 12.239 19.047 -12.427 1.00 36.97 176 PHE A N 1
ATOM 1421 C CA . PHE A 1 176 ? 12.200 19.199 -13.887 1.00 36.97 176 PHE A CA 1
ATOM 1422 C C . PHE A 1 176 ? 12.127 17.857 -14.636 1.00 36.97 176 PHE A C 1
ATOM 1424 O O . PHE A 1 176 ? 11.313 17.698 -15.553 1.00 36.97 176 PHE A O 1
ATOM 1431 N N . CYS A 1 177 ? 12.909 16.858 -14.211 1.00 44.06 177 CYS A N 1
ATOM 1432 C CA . CYS A 1 177 ? 12.803 15.490 -14.726 1.00 44.06 177 CYS A CA 1
ATOM 1433 C C . CYS A 1 177 ? 11.401 14.923 -14.428 1.00 44.06 177 CYS A C 1
ATOM 1435 O O . CYS A 1 177 ? 10.750 14.335 -15.294 1.00 44.06 177 CYS A O 1
ATOM 1437 N N . TRP A 1 178 ? 10.857 15.237 -13.247 1.00 46.94 178 TRP A N 1
ATOM 1438 C CA . TRP A 1 178 ? 9.502 14.858 -12.858 1.00 46.94 178 TRP A CA 1
ATOM 1439 C C . TRP A 1 178 ? 8.390 15.579 -13.630 1.00 46.94 178 TRP A C 1
ATOM 1441 O O . TRP A 1 178 ? 7.382 14.951 -13.950 1.00 46.94 178 TRP A O 1
ATOM 1451 N N . PHE A 1 179 ? 8.531 16.865 -13.979 1.00 36.78 179 PHE A N 1
ATOM 1452 C CA . PHE A 1 179 ? 7.534 17.552 -14.816 1.00 36.78 179 PHE A CA 1
ATOM 1453 C C . PHE A 1 179 ? 7.369 16.840 -16.168 1.00 36.78 179 PHE A C 1
ATOM 1455 O O . PHE A 1 179 ? 6.246 16.656 -16.642 1.00 36.78 179 PHE A O 1
ATOM 1462 N N . ASN A 1 180 ? 8.476 16.343 -16.726 1.00 38.19 180 ASN A N 1
ATOM 1463 C CA . ASN A 1 180 ? 8.473 15.537 -17.941 1.00 38.19 180 ASN A CA 1
ATOM 1464 C C . ASN A 1 180 ? 7.870 14.140 -17.705 1.00 38.19 180 ASN A C 1
ATOM 1466 O O . ASN A 1 180 ? 6.984 13.748 -18.458 1.00 38.19 180 ASN A O 1
ATOM 1470 N N . ILE A 1 181 ? 8.212 13.431 -16.622 1.00 46.38 181 ILE A N 1
ATOM 1471 C CA . ILE A 1 181 ? 7.590 12.132 -16.268 1.00 46.38 181 ILE A CA 1
ATOM 1472 C C . ILE A 1 181 ? 6.074 12.267 -16.037 1.00 46.38 181 ILE A C 1
ATOM 1474 O O . ILE A 1 181 ? 5.286 11.462 -16.529 1.00 46.38 181 ILE A O 1
ATOM 1478 N N . ARG A 1 182 ? 5.622 13.321 -15.353 1.00 37.75 182 ARG A N 1
ATOM 1479 C CA . ARG A 1 182 ? 4.198 13.591 -15.103 1.00 37.75 182 ARG A CA 1
ATOM 1480 C C . ARG A 1 182 ? 3.451 13.962 -16.387 1.00 37.75 182 ARG A C 1
ATOM 1482 O O . ARG A 1 182 ? 2.292 13.575 -16.551 1.00 37.75 182 ARG A O 1
ATOM 1489 N N . TYR A 1 183 ? 4.100 14.687 -17.299 1.00 36.06 183 TYR A N 1
ATOM 1490 C CA . TYR A 1 183 ? 3.584 14.955 -18.643 1.00 36.06 183 TYR A CA 1
ATOM 1491 C C . TYR A 1 183 ? 3.476 13.666 -19.472 1.00 36.06 183 TYR A C 1
ATOM 1493 O O . TYR A 1 183 ? 2.488 13.474 -20.179 1.00 36.06 183 TYR A O 1
ATOM 1501 N N . LEU A 1 184 ? 4.436 12.752 -19.328 1.00 39.31 184 LEU A N 1
ATOM 1502 C CA . LEU A 1 184 ? 4.463 11.456 -20.008 1.00 39.31 184 LEU A CA 1
ATOM 1503 C C . LEU A 1 184 ? 3.381 10.500 -19.513 1.00 39.31 184 LEU A C 1
ATOM 1505 O O . LEU A 1 184 ? 2.648 9.934 -20.323 1.00 39.31 184 LEU A O 1
ATOM 1509 N N . LEU A 1 185 ? 3.208 10.397 -18.195 1.00 40.59 185 LEU A N 1
ATOM 1510 C CA . LEU A 1 185 ? 2.160 9.582 -17.578 1.00 40.59 185 LEU A CA 1
ATOM 1511 C C . LEU A 1 185 ? 0.751 10.107 -17.905 1.00 40.59 185 LEU A C 1
ATOM 1513 O O . LEU A 1 185 ? -0.173 9.316 -18.073 1.00 40.59 185 LEU A O 1
ATOM 1517 N N . LYS A 1 186 ? 0.573 11.428 -18.071 1.00 36.34 186 LYS A N 1
ATOM 1518 C CA . LYS A 1 186 ? -0.703 12.017 -18.525 1.00 36.34 186 LYS A CA 1
ATOM 1519 C C . LYS A 1 186 ? -0.994 11.801 -20.015 1.00 36.34 186 LYS A C 1
ATOM 1521 O O . LYS A 1 186 ? -2.162 11.799 -20.397 1.00 36.34 186 LYS A O 1
ATOM 1526 N N . ASN A 1 187 ? 0.031 11.641 -20.854 1.00 32.62 187 ASN A N 1
ATOM 1527 C CA . ASN A 1 187 ? -0.104 11.619 -22.314 1.00 32.62 187 ASN A CA 1
ATOM 1528 C C . ASN A 1 187 ? 0.116 10.242 -22.957 1.00 32.62 187 ASN A C 1
ATOM 1530 O O . ASN A 1 187 ? 0.169 10.179 -24.183 1.00 32.62 187 ASN A O 1
ATOM 1534 N N . SER A 1 188 ? 0.160 9.136 -22.201 1.00 38.19 188 SER A N 1
ATOM 1535 C CA . SER A 1 188 ? 0.416 7.790 -22.764 1.00 38.19 188 SER A CA 1
ATOM 1536 C C . SER A 1 188 ? -0.624 7.300 -23.795 1.00 38.19 188 SER A C 1
ATOM 1538 O O . SER A 1 188 ? -0.412 6.293 -24.463 1.00 38.19 188 SER A O 1
ATOM 1540 N N . LYS A 1 189 ? -1.709 8.055 -24.035 1.00 37.62 189 LYS A N 1
ATOM 1541 C CA . LYS A 1 189 ? -2.583 7.880 -25.211 1.00 37.62 189 LYS A CA 1
ATOM 1542 C C . LYS A 1 189 ? -1.979 8.368 -26.542 1.00 37.62 189 LYS A C 1
ATOM 1544 O O . LYS A 1 189 ? -2.543 8.067 -27.593 1.00 37.62 189 LYS A O 1
ATOM 1549 N N . ARG A 1 190 ? -0.876 9.126 -26.559 1.00 34.09 190 ARG A N 1
ATOM 1550 C CA . ARG A 1 190 ? -0.262 9.674 -27.785 1.00 34.09 190 ARG A CA 1
ATOM 1551 C C . ARG A 1 190 ? 1.139 9.097 -28.021 1.00 34.09 190 ARG A C 1
ATOM 1553 O O . ARG A 1 190 ? 2.125 9.625 -27.538 1.00 34.09 190 ARG A O 1
ATOM 1560 N N . ARG A 1 191 ? 1.142 8.003 -28.789 1.00 34.94 191 ARG A N 1
ATOM 1561 C CA . ARG A 1 191 ? 2.166 7.431 -29.693 1.00 34.94 191 ARG A CA 1
ATOM 1562 C C . ARG A 1 191 ? 3.624 7.948 -29.631 1.00 34.94 191 ARG A C 1
ATOM 1564 O O . ARG A 1 191 ? 3.877 9.136 -29.786 1.00 34.94 191 ARG A O 1
ATOM 1571 N N . ASN A 1 192 ? 4.523 6.953 -29.673 1.00 31.66 192 ASN A N 1
ATOM 1572 C CA . ASN A 1 192 ? 5.956 6.938 -30.018 1.00 31.66 192 ASN A CA 1
ATOM 1573 C C . ASN A 1 192 ? 6.939 7.440 -28.948 1.00 31.66 192 ASN A C 1
ATOM 1575 O O . ASN A 1 192 ? 7.282 8.618 -28.888 1.00 31.66 192 ASN A O 1
ATOM 1579 N N . ALA A 1 193 ? 7.463 6.485 -28.170 1.00 36.84 193 ALA A N 1
ATOM 1580 C CA . ALA A 1 193 ? 8.570 6.670 -27.231 1.00 36.84 193 ALA A CA 1
ATOM 1581 C C . ALA A 1 193 ? 9.867 7.170 -27.908 1.00 36.84 193 ALA A C 1
ATOM 1583 O O . ALA A 1 193 ? 10.658 7.854 -27.268 1.00 36.84 193 ALA A O 1
ATOM 1584 N N . ASP A 1 194 ? 10.053 6.921 -29.208 1.00 32.53 194 ASP A N 1
ATOM 1585 C CA . ASP A 1 194 ? 11.302 7.225 -29.927 1.00 32.53 194 ASP A CA 1
ATOM 1586 C C . ASP A 1 194 ? 11.589 8.727 -30.104 1.00 32.53 194 ASP A C 1
ATOM 1588 O O . ASP A 1 194 ? 12.744 9.144 -30.096 1.00 32.53 194 ASP A O 1
ATOM 1592 N N . ILE A 1 195 ? 10.558 9.574 -30.211 1.00 33.94 195 ILE A N 1
ATOM 1593 C CA . ILE A 1 195 ? 10.731 11.038 -30.363 1.00 33.94 195 ILE A CA 1
ATOM 1594 C C . ILE A 1 195 ? 11.140 11.687 -29.031 1.00 33.94 195 ILE A C 1
ATOM 1596 O O . ILE A 1 195 ? 11.678 12.791 -28.990 1.00 33.94 195 ILE A O 1
ATOM 1600 N N . LEU A 1 196 ? 10.890 10.996 -27.923 1.00 37.03 196 LEU A N 1
ATOM 1601 C CA . LEU A 1 196 ? 11.123 11.512 -26.586 1.00 37.03 196 LEU A CA 1
ATOM 1602 C C . LEU A 1 196 ? 12.595 11.417 -26.161 1.00 37.03 196 LEU A C 1
ATOM 1604 O O . LEU A 1 196 ? 13.086 12.268 -25.421 1.00 37.03 196 LEU A O 1
ATOM 1608 N N . PHE A 1 197 ? 13.304 10.408 -26.671 1.00 35.75 197 PHE A N 1
ATOM 1609 C CA . PHE A 1 197 ? 14.714 10.158 -26.383 1.00 35.75 197 PHE A CA 1
ATOM 1610 C C . PHE A 1 197 ? 15.658 11.227 -26.948 1.00 35.75 197 PHE A C 1
ATOM 1612 O O . PHE A 1 197 ? 16.720 11.445 -26.372 1.00 35.75 197 PHE A O 1
ATOM 1619 N N . SER A 1 198 ? 15.289 11.928 -28.026 1.00 30.80 198 SER A N 1
ATOM 1620 C CA . SER A 1 198 ? 16.183 12.905 -28.668 1.00 30.80 198 SER A CA 1
ATOM 1621 C C . SER A 1 198 ? 16.319 14.229 -27.912 1.00 30.80 198 SER A C 1
ATOM 1623 O O . SER A 1 198 ? 17.265 14.964 -28.163 1.00 30.80 198 SER A O 1
ATOM 1625 N N . ARG A 1 199 ? 15.411 14.534 -26.974 1.00 32.47 199 ARG A N 1
ATOM 1626 C CA . ARG A 1 199 ? 15.362 15.833 -26.271 1.00 32.47 199 ARG A CA 1
ATOM 1627 C C . ARG A 1 199 ? 15.907 15.818 -24.843 1.00 32.47 199 ARG A C 1
ATOM 1629 O O . ARG A 1 199 ? 16.040 16.871 -24.230 1.00 32.47 199 ARG A O 1
ATOM 1636 N N . ILE A 1 200 ? 16.200 14.639 -24.297 1.00 39.50 200 ILE A N 1
ATOM 1637 C CA . ILE A 1 200 ? 16.797 14.489 -22.961 1.00 39.50 200 ILE A CA 1
ATOM 1638 C C . ILE A 1 200 ? 18.288 14.894 -22.948 1.00 39.50 200 ILE A C 1
ATOM 1640 O O . ILE A 1 200 ? 18.684 15.565 -21.996 1.00 39.50 200 ILE A O 1
ATOM 1644 N N . PRO A 1 201 ? 19.108 14.581 -23.977 1.00 37.38 201 PRO A N 1
ATOM 1645 C CA . PRO A 1 201 ? 20.515 14.992 -24.008 1.00 37.38 201 PRO A CA 1
ATOM 1646 C C . PRO A 1 201 ? 20.702 16.517 -24.070 1.00 37.38 201 PRO A C 1
ATOM 1648 O O . PRO A 1 201 ? 21.510 17.057 -23.322 1.00 37.38 201 PRO A O 1
ATOM 1651 N N . GLU A 1 202 ? 19.895 17.227 -24.871 1.00 32.97 202 GLU A N 1
ATOM 1652 C CA . GLU A 1 202 ? 19.987 18.693 -25.034 1.00 32.97 202 GLU A CA 1
ATOM 1653 C C . GLU A 1 202 ? 19.728 19.469 -23.728 1.00 32.97 202 GLU A C 1
ATOM 1655 O O . GLU A 1 202 ? 20.241 20.570 -23.543 1.00 32.97 202 GLU A O 1
ATOM 1660 N N . ALA A 1 203 ? 18.955 18.905 -22.793 1.00 37.84 203 ALA A N 1
ATOM 1661 C CA . ALA A 1 203 ? 18.678 19.536 -21.501 1.00 37.84 203 ALA A CA 1
ATOM 1662 C C . ALA A 1 203 ? 19.814 19.361 -20.473 1.00 37.84 203 ALA A C 1
ATOM 1664 O O . ALA A 1 203 ? 19.834 20.067 -19.464 1.00 37.84 203 ALA A O 1
ATOM 1665 N N . LEU A 1 204 ? 20.739 18.423 -20.706 1.00 37.47 204 LEU A N 1
ATOM 1666 C CA . LEU A 1 204 ? 21.829 18.082 -19.785 1.00 37.47 204 LEU A CA 1
ATOM 1667 C C . LEU A 1 204 ? 23.164 18.755 -20.153 1.00 37.47 204 LEU A C 1
ATOM 1669 O O . LEU A 1 204 ? 24.018 18.895 -19.283 1.00 37.47 204 LEU A O 1
ATOM 1673 N N . GLU A 1 205 ? 23.335 19.239 -21.388 1.00 32.25 205 GLU A N 1
ATOM 1674 C CA . GLU A 1 205 ? 24.589 19.858 -21.866 1.00 32.25 205 GLU A CA 1
ATOM 1675 C C . GLU A 1 205 ? 24.941 21.211 -21.207 1.00 32.25 205 GLU A C 1
ATOM 1677 O O . GLU A 1 205 ? 26.064 21.689 -21.340 1.00 32.25 205 GLU A O 1
ATOM 1682 N N . GLY A 1 206 ? 24.019 21.840 -20.469 1.00 33.72 206 GLY A N 1
ATOM 1683 C CA . GLY A 1 206 ? 24.224 23.168 -19.868 1.00 33.72 206 GLY A CA 1
ATOM 1684 C C . GLY A 1 206 ? 24.777 23.196 -18.436 1.00 33.72 206 GLY A C 1
ATOM 1685 O O . GLY A 1 206 ? 24.948 24.285 -17.886 1.00 33.72 206 GLY A O 1
ATOM 1686 N N . VAL A 1 207 ? 25.015 22.047 -17.795 1.00 35.56 207 VAL A N 1
ATOM 1687 C CA . VAL A 1 207 ? 25.355 21.985 -16.360 1.00 35.56 207 VAL A CA 1
ATOM 1688 C C . VAL A 1 207 ? 26.853 21.727 -16.176 1.00 35.56 207 VAL A C 1
ATOM 1690 O O . VAL A 1 207 ? 27.293 20.583 -16.121 1.00 35.56 207 VAL A O 1
ATOM 1693 N N . ASN A 1 208 ? 27.648 22.796 -16.071 1.00 26.66 208 ASN A N 1
ATOM 1694 C CA . ASN A 1 208 ? 29.057 22.689 -15.678 1.00 26.66 208 ASN A CA 1
ATOM 1695 C C . ASN A 1 208 ? 29.182 22.532 -14.155 1.00 26.66 208 ASN A C 1
ATOM 1697 O O . ASN A 1 208 ? 28.622 23.319 -13.390 1.00 26.66 208 ASN A O 1
ATOM 1701 N N . LEU A 1 209 ? 29.920 21.504 -13.737 1.00 36.03 209 LEU A N 1
ATOM 1702 C CA . LEU A 1 209 ? 30.117 21.084 -12.352 1.00 36.03 209 LEU A CA 1
ATOM 1703 C C . LEU A 1 209 ? 31.507 21.527 -11.874 1.00 36.03 209 LEU A C 1
ATOM 1705 O O . LEU A 1 209 ? 32.506 20.950 -12.293 1.00 36.03 209 LEU A O 1
ATOM 1709 N N . GLU A 1 210 ? 31.579 22.490 -10.957 1.00 25.92 210 GLU A N 1
ATOM 1710 C CA . GLU A 1 210 ? 32.755 22.653 -10.095 1.00 25.92 210 GLU A CA 1
ATOM 1711 C C . GLU A 1 210 ? 32.351 22.384 -8.645 1.00 25.92 210 GLU A C 1
ATOM 1713 O O . GLU A 1 210 ? 31.432 22.998 -8.100 1.00 25.92 210 GLU A O 1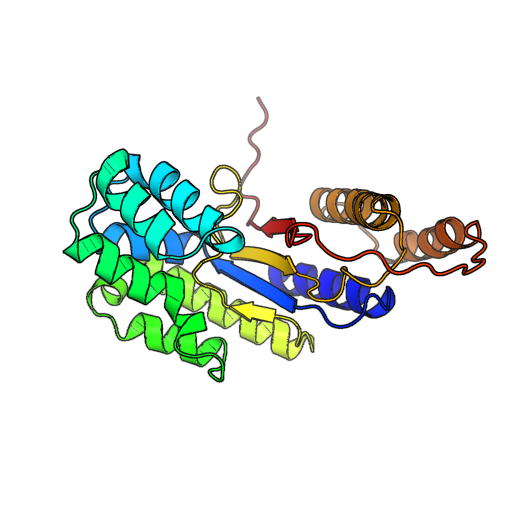
ATOM 1718 N N . ALA A 1 211 ? 33.016 21.399 -8.043 1.00 29.97 211 ALA A N 1
ATOM 1719 C CA . ALA A 1 211 ? 32.775 20.944 -6.686 1.00 29.97 211 ALA A CA 1
ATOM 1720 C C . ALA A 1 211 ? 33.635 21.749 -5.707 1.00 29.97 211 ALA A C 1
ATOM 1722 O O . ALA A 1 211 ? 34.857 21.649 -5.739 1.00 29.97 211 ALA A O 1
ATOM 1723 N N . ASN A 1 212 ? 32.999 22.485 -4.797 1.00 26.20 212 ASN A N 1
ATOM 1724 C CA . ASN A 1 212 ? 33.631 22.929 -3.559 1.00 26.20 212 ASN A CA 1
ATOM 1725 C C . ASN A 1 212 ? 32.754 22.487 -2.390 1.00 26.20 212 ASN A C 1
ATOM 1727 O O . ASN A 1 212 ? 31.573 22.828 -2.319 1.00 26.20 212 ASN A O 1
ATOM 1731 N N . GLY A 1 213 ? 33.331 21.651 -1.529 1.00 34.72 213 GLY A N 1
ATOM 1732 C CA . GLY A 1 213 ? 32.660 21.058 -0.382 1.00 34.72 213 GLY A CA 1
ATOM 1733 C C . GLY A 1 213 ? 32.866 21.877 0.882 1.00 34.72 213 GLY A C 1
ATOM 1734 O O . GLY A 1 213 ? 33.990 22.261 1.183 1.00 34.72 213 GLY A O 1
ATOM 1735 N N . GLU A 1 214 ? 31.794 22.050 1.650 1.00 25.00 214 GLU A N 1
ATOM 1736 C CA . GLU A 1 214 ? 31.854 22.253 3.096 1.00 25.00 214 GLU A CA 1
ATOM 1737 C C . GLU A 1 214 ? 30.690 21.503 3.759 1.00 25.00 214 GLU A C 1
ATOM 1739 O O . GLU A 1 214 ? 29.542 21.553 3.318 1.00 25.00 214 GLU A O 1
ATOM 1744 N N . GLU A 1 215 ? 31.028 20.755 4.806 1.00 32.62 215 GLU A N 1
ATOM 1745 C CA . GLU A 1 215 ? 30.162 19.859 5.566 1.00 32.62 215 GLU A CA 1
ATOM 1746 C C . GLU A 1 215 ? 29.465 20.646 6.692 1.00 32.62 215 GLU A C 1
ATOM 1748 O O . GLU A 1 215 ? 30.133 21.226 7.551 1.00 32.62 215 GLU A O 1
ATOM 1753 N N . GLN A 1 216 ? 28.125 20.668 6.729 1.00 28.48 216 GLN A N 1
ATOM 1754 C CA . GLN A 1 216 ? 27.366 21.229 7.856 1.00 28.48 216 GLN A CA 1
ATOM 1755 C C . GLN A 1 216 ? 26.389 20.211 8.455 1.00 28.48 216 GLN A C 1
ATOM 1757 O O . GLN A 1 216 ? 25.534 19.639 7.782 1.00 28.48 216 GLN A O 1
ATOM 1762 N N . LYS A 1 217 ? 26.547 20.004 9.768 1.00 27.59 217 LYS A N 1
ATOM 1763 C CA . LYS A 1 217 ? 25.767 19.106 10.625 1.00 27.59 217 LYS A CA 1
ATOM 1764 C C . LYS A 1 217 ? 24.411 19.708 11.006 1.00 27.59 217 LYS A C 1
ATOM 1766 O O . LYS A 1 217 ? 24.356 20.830 11.497 1.00 27.59 217 LYS A O 1
ATOM 1771 N N . GLY A 1 218 ? 23.376 18.867 10.956 1.00 33.84 218 GLY A N 1
ATOM 1772 C CA . GLY A 1 218 ? 22.1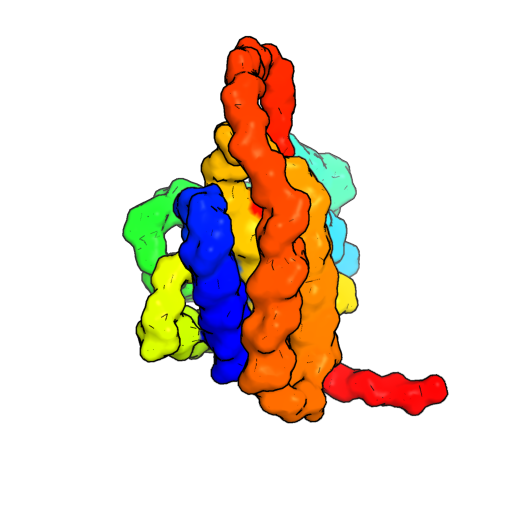84 18.966 11.805 1.00 33.84 218 GLY A CA 1
ATOM 1773 C C . GLY A 1 218 ? 21.000 19.731 11.214 1.00 33.84 218 GLY A C 1
ATOM 1774 O O . GLY A 1 218 ? 20.795 20.887 11.554 1.00 33.84 218 GLY A O 1
ATOM 1775 N N . LEU A 1 219 ? 20.167 19.055 10.415 1.00 25.48 219 LEU A N 1
ATOM 1776 C CA . LEU A 1 219 ? 18.793 19.462 10.077 1.00 25.48 219 LEU A CA 1
ATOM 1777 C C . LEU A 1 219 ? 17.943 18.213 9.741 1.00 25.48 219 LEU A C 1
ATOM 1779 O O . LEU A 1 219 ? 18.508 17.164 9.428 1.00 25.48 219 LEU A O 1
ATOM 1783 N N . PRO A 1 220 ? 16.603 18.279 9.884 1.00 29.75 220 PRO A N 1
ATOM 1784 C CA . PRO A 1 220 ? 15.730 17.110 9.929 1.00 29.75 220 PRO A CA 1
ATOM 1785 C C . PRO A 1 220 ? 15.647 16.385 8.582 1.00 29.75 220 PRO A C 1
ATOM 1787 O O . PRO A 1 220 ? 15.681 16.996 7.515 1.00 29.75 220 PRO A O 1
ATOM 1790 N N . VAL A 1 221 ? 15.494 15.063 8.668 1.00 31.42 221 VAL A N 1
ATOM 1791 C CA . VAL A 1 221 ? 15.470 14.098 7.561 1.00 31.42 221 VAL A CA 1
ATOM 1792 C C . VAL A 1 221 ? 14.197 14.267 6.701 1.00 31.42 221 VAL A C 1
ATOM 1794 O O . VAL A 1 221 ? 13.238 13.513 6.802 1.00 31.42 221 VAL A O 1
ATOM 1797 N N . GLY A 1 222 ? 14.133 15.304 5.869 1.00 26.97 222 GLY A N 1
ATOM 1798 C CA . GLY A 1 222 ? 13.193 15.440 4.744 1.00 26.97 222 GLY A CA 1
ATOM 1799 C C . GLY A 1 222 ? 13.392 14.424 3.600 1.00 26.97 222 GLY A C 1
ATOM 1800 O O . GLY A 1 222 ? 14.184 14.629 2.686 1.00 26.97 222 GLY A O 1
ATOM 1801 N N . VAL A 1 223 ? 12.618 13.341 3.610 1.00 34.16 223 VAL A N 1
ATOM 1802 C CA . VAL A 1 223 ? 12.548 12.364 2.511 1.00 34.16 223 VAL A CA 1
ATOM 1803 C C . VAL A 1 223 ? 11.983 13.028 1.243 1.00 34.16 223 VAL A C 1
ATOM 1805 O O . VAL A 1 223 ? 10.856 13.526 1.250 1.00 34.16 223 VAL A O 1
ATOM 1808 N N . GLY A 1 224 ? 12.748 13.034 0.147 1.00 31.78 224 GLY A N 1
ATOM 1809 C CA . GLY A 1 224 ? 12.224 13.332 -1.188 1.00 31.78 224 GLY A CA 1
ATOM 1810 C C . GLY A 1 224 ? 11.387 12.149 -1.668 1.00 31.78 224 GLY A C 1
ATOM 1811 O O . GLY A 1 224 ? 11.929 11.075 -1.913 1.00 31.78 224 GLY A O 1
ATOM 1812 N N . SER A 1 225 ? 10.069 12.324 -1.740 1.00 34.12 225 SER A N 1
ATOM 1813 C CA . SER A 1 225 ? 9.112 11.236 -1.961 1.00 34.12 225 SER A CA 1
ATOM 1814 C C . SER A 1 225 ? 8.034 11.698 -2.944 1.00 34.12 225 SER A C 1
ATOM 1816 O O . SER A 1 225 ? 7.503 12.804 -2.791 1.00 34.12 225 SER A O 1
ATOM 1818 N N . VAL A 1 226 ? 7.761 10.918 -3.999 1.00 41.53 226 VAL A N 1
ATOM 1819 C CA . VAL A 1 226 ? 6.747 11.278 -5.005 1.00 41.53 226 VAL A CA 1
ATOM 1820 C C . VAL A 1 226 ? 5.897 10.079 -5.431 1.00 41.53 226 VAL A C 1
ATOM 1822 O O . VAL A 1 226 ? 6.406 9.106 -5.986 1.00 41.53 226 VAL A O 1
ATOM 1825 N N . ALA A 1 227 ? 4.580 10.187 -5.221 1.00 36.41 227 ALA A N 1
ATOM 1826 C CA . ALA A 1 227 ? 3.599 9.139 -5.499 1.00 36.41 227 ALA A CA 1
ATOM 1827 C C . ALA A 1 227 ? 2.925 9.257 -6.886 1.00 36.41 227 ALA A C 1
ATOM 1829 O O . ALA A 1 227 ? 2.493 10.341 -7.290 1.00 36.41 227 ALA A O 1
ATOM 1830 N N . ALA A 1 228 ? 2.741 8.128 -7.574 1.00 48.75 228 ALA A N 1
ATOM 1831 C CA . ALA A 1 228 ? 1.983 7.945 -8.817 1.00 48.75 228 ALA A CA 1
ATOM 1832 C C . ALA A 1 228 ? 1.108 6.665 -8.731 1.00 48.75 228 ALA A C 1
ATOM 1834 O O . ALA A 1 228 ? 1.422 5.751 -7.977 1.00 48.75 228 ALA A O 1
ATOM 1835 N N . GLY A 1 229 ? -0.021 6.584 -9.449 1.00 33.75 229 GLY A N 1
ATOM 1836 C CA . GLY A 1 229 ? -0.928 5.423 -9.381 1.00 33.75 229 GLY A CA 1
ATOM 1837 C C . GLY A 1 229 ? -2.217 5.539 -10.212 1.00 33.75 229 GLY A C 1
ATOM 1838 O O . GLY A 1 229 ? -2.568 6.622 -10.678 1.00 33.75 229 GLY A O 1
ATOM 1839 N N . GLY A 1 230 ? -2.948 4.424 -10.367 1.00 33.34 230 GLY A N 1
ATOM 1840 C CA . GLY A 1 230 ? -4.333 4.364 -10.880 1.00 33.34 230 GLY A CA 1
ATOM 1841 C C . GLY A 1 230 ? -4.575 3.698 -12.253 1.00 33.34 230 GLY A C 1
ATOM 1842 O O . GLY A 1 230 ? -3.746 3.763 -13.155 1.00 33.34 230 GLY A O 1
ATOM 1843 N N . ARG A 1 231 ? -5.780 3.114 -12.426 1.00 35.91 231 ARG A N 1
ATOM 1844 C CA . ARG A 1 231 ? -6.421 2.876 -13.738 1.00 35.91 231 ARG A CA 1
ATOM 1845 C C . ARG A 1 231 ? -7.351 4.053 -14.030 1.00 35.91 231 ARG A C 1
ATOM 1847 O O . ARG A 1 231 ? -8.278 4.299 -13.259 1.00 35.91 231 ARG A O 1
ATOM 1854 N N . CYS A 1 232 ? -7.143 4.759 -15.140 1.00 30.19 232 CYS A N 1
ATOM 1855 C CA . CYS A 1 232 ? -8.096 5.763 -15.616 1.00 30.19 232 CYS A CA 1
ATOM 1856 C C . CYS A 1 232 ? -9.358 5.067 -16.140 1.00 30.19 232 CYS A C 1
ATOM 1858 O O . CYS A 1 232 ? -9.372 4.594 -17.276 1.00 30.19 232 CYS A O 1
ATOM 1860 N N . VAL A 1 233 ? -10.413 5.007 -15.330 1.00 25.59 233 VAL A N 1
ATOM 1861 C CA . VAL A 1 233 ? -11.752 4.637 -15.803 1.00 25.59 233 VAL A CA 1
ATOM 1862 C C . VAL A 1 233 ? -12.521 5.933 -16.062 1.00 25.59 233 VAL A C 1
ATOM 1864 O O . VAL A 1 233 ? -12.646 6.751 -15.161 1.00 25.59 233 VAL A O 1
ATOM 1867 N N . GLU A 1 234 ? -12.913 6.119 -17.326 1.00 25.09 234 GLU A N 1
ATOM 1868 C CA . GLU A 1 234 ? -13.811 7.138 -17.900 1.00 25.09 234 GLU A CA 1
ATOM 1869 C C . GLU A 1 234 ? -13.773 8.566 -17.325 1.00 25.09 234 GLU A C 1
ATOM 1871 O O . GLU A 1 234 ? -14.390 8.896 -16.318 1.00 25.09 234 GLU A O 1
ATOM 1876 N N . ILE A 1 235 ? -13.141 9.470 -18.081 1.00 23.41 235 ILE A N 1
ATOM 1877 C CA . ILE A 1 235 ? -13.425 10.905 -17.996 1.00 23.41 235 ILE A CA 1
ATOM 1878 C C . ILE A 1 235 ? -14.694 11.146 -18.820 1.00 23.41 235 ILE A C 1
ATOM 1880 O O . ILE A 1 235 ? -14.632 11.194 -20.050 1.00 23.41 235 ILE A O 1
ATOM 1884 N N . VAL A 1 236 ? -15.837 11.267 -18.147 1.00 21.20 236 VAL A N 1
ATOM 1885 C CA . VAL A 1 236 ? -17.044 11.859 -18.735 1.00 21.20 236 VAL A CA 1
ATOM 1886 C C . VAL A 1 236 ? -16.796 13.363 -18.830 1.00 21.20 236 VAL A C 1
ATOM 1888 O O . VAL A 1 236 ? -16.604 14.031 -17.816 1.00 21.20 236 VAL A O 1
ATOM 1891 N N . PHE A 1 237 ? -16.744 13.882 -20.054 1.00 23.58 237 PHE A N 1
ATOM 1892 C CA . PHE A 1 237 ? -16.752 15.319 -20.304 1.00 23.58 237 PHE A CA 1
ATOM 1893 C C . PHE A 1 237 ? -18.197 15.818 -20.194 1.00 23.58 237 PHE A C 1
ATOM 1895 O O . PHE A 1 237 ? -19.070 15.304 -20.896 1.00 23.58 237 PHE A O 1
ATOM 1902 N N . HIS A 1 238 ? -18.431 16.803 -19.327 1.00 28.42 238 HIS A N 1
ATOM 1903 C CA . HIS A 1 238 ? -19.542 17.741 -19.478 1.00 28.42 238 HIS A CA 1
ATOM 1904 C C . HIS A 1 238 ? -19.025 19.016 -20.134 1.00 28.42 238 HIS A C 1
ATOM 1906 O O . HIS A 1 238 ? -17.895 19.431 -19.782 1.00 28.42 238 HIS A O 1
#

pLDDT: mean 71.97, std 25.94, range [21.2, 95.88]

Sequence (238 aa):
MIPEAECLKIVDEVLSKLEIGEFYVKLNHRYILEGMFAACGAGSDQFKTVCSSIDKLDKQPWNEVEEELIKEKGLSKDNTEKLGRFVRLREFNPSMGNVELLDKLMEFEELARNERFKKGIEELKVLVNYCTLFGVRSIRFDPSLARGLDYYTGAIYEAVVPSMWNCSLPFFLFQFCWFNIRYLLKNSKRRNADILFSRIPEALEGVNLEANGEEQKGLPVGVGSVAAGGRCVEIVFH

InterPro domains:
  IPR041715 Class II Histidinyl-tRNA synthetase (HisRS)-like catalytic core domain [PF13393] (5-163)
  IPR045864 Class II Aminoacyl-tRNA synthetase/Biotinyl protein ligase (BPL) and lipoyl protein ligase (LPL) [G3DSA:3.30.930.10] (1-166)
  IPR045864 Class II Aminoacyl-tRNA synthetase/Biotinyl protein ligase (BPL) and lipoyl protein ligase (LPL) [SSF55681] (3-164)